Protein AF-0000000078810908 (afdb_homodimer)

Secondary structure (DSSP, 8-state):
---EEEEEEEEEEE-SSSTT-EEEEEEETTS--EEEEEE-HHHHHHHHHHHTT---SS--HHHHHHHHHHHTTEEEEEEEEEEEETTEEEEEEEEEETTEEEEEEEEHHHHHHHHHHHT--EEEEHHHHHHH-B---SS---S--S------HHHHHHHHHHHHHHHHHHHHHHHHHHHHHHHHH--/---EEEEEEEEEEE-SSSTT-EEEEEEETTS--EEEEEE-HHHHHHHHHHHTT---SS--HHHHHHHHHHHTTEEEEEEEEEEEETTEEEEEEEEEETTEEEEEEEEHHHHHHHHHHHT--EEEEHHHHHHH-B---SS---S--S------HHHHHHHHHHHHHHHHHHHHHHHHHHHHHHHHH--

Radius of gyration: 22.55 Å; Cα contacts (8 Å, |Δi|>4): 641; chains: 2; bounding box: 60×70×48 Å

Solvent-accessible surface area (backbone atoms only — not comparable to full-atom values): 20179 Å² total; per-residue (Å²): 130,79,51,74,40,51,40,42,84,70,51,46,30,69,27,84,82,28,91,76,28,24,28,38,30,30,29,34,67,97,52,76,46,30,36,72,41,71,36,42,56,71,55,48,22,61,36,42,33,58,76,70,64,57,77,64,98,57,62,46,71,61,51,45,49,51,49,50,37,49,76,72,55,34,44,66,60,35,32,36,39,76,44,75,56,80,65,41,58,32,20,35,37,34,34,34,42,87,92,42,77,45,79,41,80,40,42,38,67,58,43,49,40,44,28,66,75,62,69,31,55,35,29,30,33,41,71,56,47,74,71,59,43,44,76,81,65,88,71,84,55,70,75,78,70,70,80,73,61,70,75,34,77,57,48,50,48,36,28,36,42,45,36,40,49,49,47,49,47,48,56,41,41,39,48,48,44,19,47,48,43,50,53,56,68,72,96,130,80,51,73,41,50,40,41,84,70,51,46,30,70,28,85,80,28,87,76,30,25,28,40,29,31,28,33,66,97,53,77,46,29,35,70,42,71,35,41,56,69,56,47,23,62,36,43,34,59,75,68,64,57,76,64,97,56,63,47,72,61,52,45,50,51,48,50,35,49,76,70,56,33,43,69,60,34,32,35,38,76,46,76,55,80,65,41,57,33,19,35,37,33,35,34,43,88,94,41,79,44,79,41,80,41,42,38,67,58,45,49,40,42,28,66,73,62,70,31,54,36,31,28,32,41,72,56,48,74,70,59,42,45,76,80,67,87,70,83,55,71,76,76,71,70,79,74,61,71,75,34,75,58,47,50,48,35,30,37,43,43,35,41,49,49,46,49,46,50,56,39,40,41,47,47,47,18,47,49,45,52,53,58,68,75,98

Organism: NCBI:txid997884

Sequence (374 aa):
MDKKIELQVLNISNSQAQVGAYALVLGEVGGERQLPIIIGPAEAQATAICLKGVKAPRPLTHDLFYTCLNVLGTKMLRVLIYKAKEGVFYSYIYLQKDEEIIRIDSRTSDAIALAVRADCPIFIYESILEREYIRLDDSDQPDTEQQEEETNDSDNVNSLEQALEQAIKEENYELAARLRDEINRRKMDKKIELQVLNISNSQAQVGAYALVLGEVGGERQLPIIIGPAEAQATAICLKGVKAPRPLTHDLFYTCLNVLGTKMLRVLIYKAKEGVFYSYIYLQKDEEIIRIDSRTSDAIALAVRADCPIFIYESILEREYIRLDDSDQPDTEQQEEETNDSDNVNSLEQALEQAIKEENYELAARLRDEINRRK

Nearest PDB structures (foldseek):
  1sj5-assembly1_B  TM=9.336E-01  e=5.784E-14  Thermotoga maritima
  1sj5-assembly1_A  TM=9.467E-01  e=1.578E-13  Thermotoga maritima
  1vjl-assembly1_B  TM=9.443E-01  e=1.402E-13  Thermotoga maritima
  1vjl-assembly1_A  TM=9.396E-01  e=1.402E-13  Thermotoga maritima
  3f6g-assembly1_B  TM=2.628E-01  e=4.574E-01  Leptospira interrogans

Foldseek 3Di:
DQDKFWKDFDFKADDPVDVQKIWTWIDTDVDQWIFTAIDHLVLLLLQLCLVVPPDDPDDDPLSVVLVVCVVQQKAWAEKEFEDDDPRFTKIWTWIDDDPDIDIDIDGPSSNNSNCSVRVHIYIYGPVVSVVGIDGPDPPPPPPPPPCPPCCPVCRSCVRSVVSNVVVVVVVVCVVVVVVVVVVVVVD/DQDKFWKDFDFKADDPVDVQKIWTWIGTDVDQWIFTAIDHLVLLLLQLCLVVVPDDPDDDPLSVVLVVCVVQQKAWAEKEFEDDDPRFTKIWTWIDDDPDIDIDIDGPSSNNSNCSVRVHIYIYGPVVSVVGIDGPDPPPPPPPPPCPPCCPVCRSCVRSVVSNVVVVVVVVCVVVVVVVVVVVVVD

InterPro domains:
  IPR001943 UVR domain [PF02151] (157-185)
  IPR001943 UVR domain [PS50151] (154-187)
  IPR003729 Bifunctional nuclease domain [PF02577] (24-134)
  IPR003729 Bifunctional nuclease domain [PS51658] (4-136)
  IPR036104 Bifunctional nuclease superfamily [G3DSA:3.10.690.10] (1-146)
  IPR036104 Bifunctional nuclease superfamily [SSF103256] (5-142)
  IPR036876 UVR domain superfamily [SSF46600] (150-184)

Structure (mmCIF, N/CA/C/O backbone):
data_AF-0000000078810908-model_v1
#
loop_
_entity.id
_entity.type
_entity.pdbx_description
1 polymer 'BFN domain-containing protein'
#
loop_
_atom_site.group_PDB
_atom_site.id
_atom_site.type_symbol
_atom_site.label_atom_id
_atom_site.label_alt_id
_atom_site.label_comp_id
_atom_site.label_asym_id
_atom_site.label_entity_id
_atom_site.label_seq_id
_atom_site.pdbx_PDB_ins_code
_atom_site.Cartn_x
_atom_site.Cartn_y
_atom_site.Cartn_z
_atom_site.occupancy
_atom_site.B_iso_or_equiv
_atom_site.auth_seq_id
_atom_site.auth_comp_id
_atom_site.auth_asym_id
_atom_site.auth_atom_id
_atom_site.pdbx_PDB_model_num
ATOM 1 N N . MET A 1 1 ? -10.992 -27.281 -17.984 1 81 1 MET A N 1
ATOM 2 C CA . MET A 1 1 ? -10.812 -26.234 -16.984 1 81 1 MET A CA 1
ATOM 3 C C . MET A 1 1 ? -9.359 -26.172 -16.531 1 81 1 MET A C 1
ATOM 5 O O . MET A 1 1 ? -8.695 -27.203 -16.422 1 81 1 MET A O 1
ATOM 9 N N . ASP A 1 2 ? -8.656 -25.016 -16.672 1 91.75 2 ASP A N 1
ATOM 10 C CA . ASP A 1 2 ? -7.242 -24.891 -16.328 1 91.75 2 ASP A CA 1
ATOM 11 C C . ASP A 1 2 ? -7.012 -25.203 -14.852 1 91.75 2 ASP A C 1
ATOM 13 O O . ASP A 1 2 ? -7.613 -24.578 -13.977 1 91.75 2 ASP A O 1
ATOM 17 N N . LYS A 1 3 ? -6.305 -26.312 -14.641 1 97.19 3 LYS A N 1
ATOM 18 C CA . LYS A 1 3 ? -6.004 -26.75 -13.281 1 97.19 3 LYS A CA 1
ATOM 19 C C . LYS A 1 3 ? -5.277 -25.656 -12.5 1 97.19 3 LYS A C 1
ATOM 21 O O . LYS A 1 3 ? -4.5 -24.891 -13.07 1 97.19 3 LYS A O 1
ATOM 26 N N . LYS A 1 4 ? -5.602 -25.562 -11.211 1 98.5 4 LYS A N 1
ATOM 27 C CA . LYS A 1 4 ? -4.914 -24.625 -10.336 1 98.5 4 LYS A CA 1
ATOM 28 C C . LYS A 1 4 ? -3.838 -25.328 -9.508 1 98.5 4 LYS A C 1
ATOM 30 O O . LYS A 1 4 ? -4.094 -26.375 -8.906 1 98.5 4 LYS A O 1
ATOM 35 N N . ILE A 1 5 ? -2.654 -24.766 -9.531 1 98.69 5 ILE A N 1
ATOM 36 C CA . ILE A 1 5 ? -1.521 -25.281 -8.781 1 98.69 5 ILE A CA 1
ATOM 37 C C . ILE A 1 5 ? -1.209 -24.359 -7.605 1 98.69 5 ILE A C 1
ATOM 39 O O . ILE A 1 5 ? -1.178 -23.125 -7.766 1 98.69 5 ILE A O 1
ATOM 43 N N . GLU A 1 6 ? -1.032 -24.922 -6.426 1 98.81 6 GLU A N 1
ATOM 44 C CA . GLU A 1 6 ? -0.719 -24.125 -5.242 1 98.81 6 GLU A CA 1
ATOM 45 C C . GLU A 1 6 ? 0.767 -23.781 -5.188 1 98.81 6 GLU A C 1
ATOM 47 O O . GLU A 1 6 ? 1.617 -24.641 -5.461 1 98.81 6 GLU A O 1
ATOM 52 N N . LEU A 1 7 ? 0.979 -22.562 -4.898 1 98.75 7 LEU A N 1
ATOM 53 C CA . LEU A 1 7 ? 2.342 -22.047 -4.766 1 98.75 7 LEU A CA 1
ATOM 54 C C . LEU A 1 7 ? 2.6 -21.547 -3.352 1 98.75 7 LEU A C 1
ATOM 56 O O . LEU A 1 7 ? 1.656 -21.297 -2.596 1 98.75 7 LEU A O 1
ATOM 60 N N . GLN A 1 8 ? 3.832 -21.453 -2.988 1 98.12 8 GLN A N 1
ATOM 61 C CA . GLN A 1 8 ? 4.27 -20.828 -1.745 1 98.12 8 GLN A CA 1
ATOM 62 C C . GLN A 1 8 ? 5.469 -19.922 -1.981 1 98.12 8 GLN A C 1
ATOM 64 O O . GLN A 1 8 ? 6.254 -20.141 -2.906 1 98.12 8 GLN A O 1
ATOM 69 N N . VAL A 1 9 ? 5.578 -18.922 -1.163 1 97.62 9 VAL A N 1
ATOM 70 C CA . VAL A 1 9 ? 6.73 -18.031 -1.284 1 97.62 9 VAL A CA 1
ATOM 71 C C . VAL A 1 9 ? 7.98 -18.719 -0.752 1 97.62 9 VAL A C 1
ATOM 73 O O . VAL A 1 9 ? 8.008 -19.172 0.4 1 97.62 9 VAL A O 1
ATOM 76 N N . LEU A 1 10 ? 8.977 -18.766 -1.572 1 94.25 10 LEU A N 1
ATOM 77 C CA . LEU A 1 10 ? 10.227 -19.406 -1.151 1 94.25 10 LEU A CA 1
ATOM 78 C C . LEU A 1 10 ? 11.211 -18.359 -0.627 1 94.25 10 LEU A C 1
ATOM 80 O O . LEU A 1 10 ? 11.773 -18.516 0.456 1 94.25 10 LEU A O 1
ATOM 84 N N . ASN A 1 11 ? 11.391 -17.359 -1.403 1 91 11 ASN A N 1
ATOM 85 C CA . ASN A 1 11 ? 12.336 -16.328 -1.018 1 91 11 ASN A CA 1
ATOM 86 C C . ASN A 1 11 ? 12.211 -15.094 -1.906 1 91 11 ASN A C 1
ATOM 88 O O . ASN A 1 11 ? 11.406 -15.078 -2.844 1 91 11 ASN A O 1
ATOM 92 N N . ILE A 1 12 ? 12.875 -14.07 -1.526 1 91.25 12 ILE A N 1
ATOM 93 C CA . ILE A 1 12 ? 13.086 -12.859 -2.314 1 91.25 12 ILE A CA 1
ATOM 94 C C . ILE A 1 12 ? 14.586 -12.57 -2.424 1 91.25 12 ILE A C 1
ATOM 96 O O . ILE A 1 12 ? 15.289 -12.547 -1.413 1 91.25 12 ILE A O 1
ATOM 100 N N . SER A 1 13 ? 15.008 -12.414 -3.67 1 84.94 13 SER A N 1
ATOM 101 C CA . SER A 1 13 ? 16.438 -12.211 -3.877 1 84.94 13 SER A CA 1
ATOM 102 C C . SER A 1 13 ? 16.703 -11.117 -4.906 1 84.94 13 SER A C 1
ATOM 104 O O . SER A 1 13 ? 15.773 -10.664 -5.59 1 84.94 13 SER A O 1
ATOM 106 N N . ASN A 1 14 ? 17.969 -10.594 -4.801 1 78.81 14 ASN A N 1
ATOM 107 C CA . ASN A 1 14 ? 18.344 -9.641 -5.84 1 78.81 14 ASN A CA 1
ATOM 108 C C . ASN A 1 14 ? 18.203 -10.25 -7.234 1 78.81 14 ASN A C 1
ATOM 110 O O . ASN A 1 14 ? 18.562 -11.414 -7.441 1 78.81 14 ASN A O 1
ATOM 114 N N . SER A 1 15 ? 17.609 -9.438 -7.996 1 72.81 15 SER A N 1
ATOM 115 C CA . SER A 1 15 ? 17.453 -9.938 -9.359 1 72.81 15 SER A CA 1
ATOM 116 C C . SER A 1 15 ? 18.766 -9.836 -10.133 1 72.81 15 SER A C 1
ATOM 118 O O . SER A 1 15 ? 19.438 -8.812 -10.078 1 72.81 15 SER A O 1
ATOM 120 N N . GLN A 1 16 ? 19.203 -10.859 -10.641 1 66.06 16 GLN A N 1
ATOM 121 C CA . GLN A 1 16 ? 20.375 -10.844 -11.508 1 66.06 16 GLN A CA 1
ATOM 122 C C . GLN A 1 16 ? 20.031 -10.25 -12.875 1 66.06 16 GLN A C 1
ATOM 124 O O . GLN A 1 16 ? 20.922 -9.758 -13.578 1 66.06 16 GLN A O 1
ATOM 129 N N . ALA A 1 17 ? 18.812 -10.367 -13.109 1 58.69 17 ALA A N 1
ATOM 130 C CA . ALA A 1 17 ? 18.359 -9.984 -14.445 1 58.69 17 ALA A CA 1
ATOM 131 C C . ALA A 1 17 ? 18.344 -8.461 -14.602 1 58.69 17 ALA A C 1
ATOM 133 O O . ALA A 1 17 ? 18.547 -7.941 -15.703 1 58.69 17 ALA A O 1
ATOM 134 N N . GLN A 1 18 ? 18.109 -7.762 -13.469 1 62.59 18 GLN A N 1
ATOM 135 C CA . GLN A 1 18 ? 17.984 -6.309 -13.555 1 62.59 18 GLN A CA 1
ATOM 136 C C . GLN A 1 18 ? 18.531 -5.641 -12.297 1 62.59 18 GLN A C 1
ATOM 138 O O . GLN A 1 18 ? 18.141 -5.98 -11.18 1 62.59 18 GLN A O 1
ATOM 143 N N . VAL A 1 19 ? 19.359 -4.781 -12.617 1 65.69 19 VAL A N 1
ATOM 144 C CA . VAL A 1 19 ? 19.953 -4.047 -11.508 1 65.69 19 VAL A CA 1
ATOM 145 C C . VAL A 1 19 ? 18.875 -3.295 -10.734 1 65.69 19 VAL A C 1
ATOM 147 O O . VAL A 1 19 ? 18.031 -2.619 -11.336 1 65.69 19 VAL A O 1
ATOM 150 N N . GLY A 1 20 ? 18.781 -3.572 -9.5 1 73.12 20 GLY A N 1
ATOM 151 C CA . GLY A 1 20 ? 17.859 -2.846 -8.641 1 73.12 20 GLY A CA 1
ATOM 152 C C . GLY A 1 20 ? 16.516 -3.549 -8.477 1 73.12 20 GLY A C 1
ATOM 153 O O . GLY A 1 20 ? 15.672 -3.105 -7.699 1 73.12 20 GLY A O 1
ATOM 154 N N . ALA A 1 21 ? 16.453 -4.602 -9.289 1 80.38 21 ALA A N 1
ATOM 155 C CA . ALA A 1 21 ? 15.219 -5.363 -9.188 1 80.38 21 ALA A CA 1
ATOM 156 C C . ALA A 1 21 ? 15.391 -6.586 -8.297 1 80.38 21 ALA A C 1
ATOM 158 O O . ALA A 1 21 ? 16.516 -6.93 -7.914 1 80.38 21 ALA A O 1
ATOM 159 N N . TYR A 1 22 ? 14.242 -7.105 -7.883 1 86.94 22 TYR A N 1
ATOM 160 C CA . TYR A 1 22 ? 14.219 -8.289 -7.035 1 86.94 22 TYR A CA 1
ATOM 161 C C . TYR A 1 22 ? 13.406 -9.406 -7.684 1 86.94 22 TYR A C 1
ATOM 163 O O . TYR A 1 22 ? 12.531 -9.148 -8.516 1 86.94 22 TYR A O 1
ATOM 171 N N . ALA A 1 23 ? 13.82 -10.594 -7.312 1 88.44 23 ALA A N 1
ATOM 172 C CA . ALA A 1 23 ? 13.047 -11.758 -7.73 1 88.44 23 ALA A CA 1
ATOM 173 C C . ALA A 1 23 ? 12.273 -12.352 -6.555 1 88.44 23 ALA A C 1
ATOM 175 O O . ALA A 1 23 ? 12.867 -12.75 -5.551 1 88.44 23 ALA A O 1
ATOM 176 N N . LEU A 1 24 ? 10.992 -12.258 -6.668 1 94.12 24 LEU A N 1
ATOM 177 C CA . LEU A 1 24 ? 10.117 -13.023 -5.789 1 94.12 24 LEU A CA 1
ATOM 178 C C . LEU A 1 24 ? 9.914 -14.438 -6.316 1 94.12 24 LEU A C 1
ATOM 180 O O . LEU A 1 24 ? 9.312 -14.633 -7.375 1 94.12 24 LEU A O 1
ATOM 184 N N . VAL A 1 25 ? 10.414 -15.414 -5.582 1 94.25 25 VAL A N 1
ATOM 185 C CA . VAL A 1 25 ? 10.391 -16.781 -6.086 1 94.25 25 VAL A CA 1
ATOM 186 C C . VAL A 1 25 ? 9.273 -17.562 -5.41 1 94.25 25 VAL A C 1
ATOM 188 O O . VAL A 1 25 ? 9.266 -17.719 -4.188 1 94.25 25 VAL A O 1
ATOM 191 N N . LEU A 1 26 ? 8.352 -18 -6.23 1 97.69 26 LEU A N 1
ATOM 192 C CA . LEU A 1 26 ? 7.289 -18.875 -5.77 1 97.69 26 LEU A CA 1
ATOM 193 C C . LEU A 1 26 ? 7.59 -20.328 -6.133 1 97.69 26 LEU A C 1
ATOM 195 O O . LEU A 1 26 ? 8.016 -20.625 -7.258 1 97.69 26 LEU A O 1
ATOM 199 N N . GLY A 1 27 ? 7.387 -21.203 -5.168 1 97.62 27 GLY A N 1
ATOM 200 C CA . GLY A 1 27 ? 7.574 -22.625 -5.41 1 97.62 27 GLY A CA 1
ATOM 201 C C . GLY A 1 27 ? 6.277 -23.406 -5.418 1 97.62 27 GLY A C 1
ATOM 202 O O . GLY A 1 27 ? 5.371 -23.125 -4.629 1 97.62 27 GLY A O 1
ATOM 203 N N . GLU A 1 28 ? 6.258 -24.391 -6.273 1 97.94 28 GLU A N 1
ATOM 204 C CA . GLU A 1 28 ? 5.109 -25.297 -6.301 1 97.94 28 GLU A CA 1
ATOM 205 C C . GLU A 1 28 ? 5.027 -26.125 -5.027 1 97.94 28 GLU A C 1
ATOM 207 O O . GLU A 1 28 ? 6.008 -26.766 -4.633 1 97.94 28 GLU A O 1
ATOM 212 N N . VAL A 1 29 ? 3.844 -26.078 -4.375 1 97.69 29 VAL A N 1
ATOM 213 C CA . VAL A 1 29 ? 3.643 -26.906 -3.193 1 97.69 29 VAL A CA 1
ATOM 214 C C . VAL A 1 29 ? 3.602 -28.375 -3.604 1 97.69 29 VAL A C 1
ATOM 216 O O . VAL A 1 29 ? 2.781 -28.781 -4.434 1 97.69 29 VAL A O 1
ATOM 219 N N . GLY A 1 30 ? 4.461 -29.172 -3.078 1 95.88 30 GLY A N 1
ATOM 220 C CA . GLY A 1 30 ? 4.523 -30.578 -3.426 1 95.88 30 GLY A CA 1
ATOM 221 C C . GLY A 1 30 ? 5.23 -30.844 -4.742 1 95.88 30 GLY A C 1
ATOM 222 O O . GLY A 1 30 ? 5.129 -31.938 -5.305 1 95.88 30 GLY A O 1
ATOM 223 N N . GLY A 1 31 ? 5.848 -29.828 -5.293 1 94.94 31 GLY A N 1
ATOM 224 C CA . GLY A 1 31 ? 6.539 -29.938 -6.566 1 94.94 31 GLY A CA 1
ATOM 225 C C . GLY A 1 31 ? 7.871 -29.203 -6.586 1 94.94 31 GLY A C 1
ATOM 226 O O . GLY A 1 31 ? 8.281 -28.625 -5.578 1 94.94 31 GLY A O 1
ATOM 227 N N . GLU A 1 32 ? 8.531 -29.297 -7.758 1 93.88 32 GLU A N 1
ATOM 228 C CA . GLU A 1 32 ? 9.891 -28.766 -7.863 1 93.88 32 GLU A CA 1
ATOM 229 C C . GLU A 1 32 ? 9.922 -27.5 -8.711 1 93.88 32 GLU A C 1
ATOM 231 O O . GLU A 1 32 ? 10.953 -26.828 -8.781 1 93.88 32 GLU A O 1
ATOM 236 N N . ARG A 1 33 ? 8.859 -27.219 -9.312 1 94.94 33 ARG A N 1
ATOM 237 C CA . ARG A 1 33 ? 8.852 -26.047 -10.188 1 94.94 33 ARG A CA 1
ATOM 238 C C . ARG A 1 33 ? 8.906 -24.75 -9.383 1 94.94 33 ARG A C 1
ATOM 240 O O . ARG A 1 33 ? 8.289 -24.656 -8.32 1 94.94 33 ARG A O 1
ATOM 247 N N . GLN A 1 34 ? 9.648 -23.781 -9.883 1 95.62 34 GLN A N 1
ATOM 248 C CA . GLN A 1 34 ? 9.766 -22.469 -9.273 1 95.62 34 GLN A CA 1
ATOM 249 C C . GLN A 1 34 ? 9.383 -21.375 -10.273 1 95.62 34 GLN A C 1
ATOM 251 O O . GLN A 1 34 ? 9.672 -21.484 -11.461 1 95.62 34 GLN A O 1
ATOM 256 N N . LEU A 1 35 ? 8.742 -20.375 -9.75 1 95.19 35 LEU A N 1
ATOM 257 C CA . LEU A 1 35 ? 8.297 -19.25 -10.562 1 95.19 35 LEU A CA 1
ATOM 258 C C . LEU A 1 35 ? 8.883 -17.938 -10.047 1 95.19 35 LEU A C 1
ATOM 260 O O . LEU A 1 35 ? 8.453 -17.422 -9.008 1 95.19 35 LEU A O 1
ATOM 264 N N . PRO A 1 36 ? 9.852 -17.375 -10.688 1 92.69 36 PRO A N 1
ATOM 265 C CA . PRO A 1 36 ? 10.344 -16.047 -10.297 1 92.69 36 PRO A CA 1
ATOM 266 C C . PRO A 1 36 ? 9.461 -14.922 -10.828 1 92.69 36 PRO A C 1
ATOM 268 O O . PRO A 1 36 ? 9.055 -14.938 -11.992 1 92.69 36 PRO A O 1
ATOM 271 N N . ILE A 1 37 ? 9.133 -14.039 -10.016 1 93.25 37 ILE A N 1
ATOM 272 C CA . ILE A 1 37 ? 8.414 -12.828 -10.391 1 93.25 37 ILE A CA 1
ATOM 273 C C . ILE A 1 37 ? 9.266 -11.602 -10.07 1 93.25 37 ILE A C 1
ATOM 275 O O . ILE A 1 37 ? 9.617 -11.367 -8.914 1 93.25 37 ILE A O 1
ATOM 279 N N . ILE A 1 38 ? 9.602 -10.859 -11.039 1 88.81 38 ILE A N 1
ATOM 280 C CA . ILE A 1 38 ? 10.453 -9.695 -10.859 1 88.81 38 ILE A CA 1
ATOM 281 C C . ILE A 1 38 ? 9.641 -8.539 -10.289 1 88.81 38 ILE A C 1
ATOM 283 O O . ILE A 1 38 ? 8.594 -8.172 -10.836 1 88.81 38 ILE A O 1
ATOM 287 N N . ILE A 1 39 ? 10.156 -7.973 -9.242 1 90.19 39 ILE A N 1
ATOM 288 C CA . ILE A 1 39 ? 9.438 -6.895 -8.578 1 90.19 39 ILE A CA 1
ATOM 289 C C . ILE A 1 39 ? 10.414 -5.773 -8.211 1 90.19 39 ILE A C 1
ATOM 291 O O . ILE A 1 39 ? 11.633 -5.957 -8.258 1 90.19 39 ILE A O 1
ATOM 295 N N . GLY A 1 40 ? 9.859 -4.613 -7.949 1 86.69 40 GLY A N 1
ATOM 296 C CA . GLY A 1 40 ? 10.664 -3.482 -7.516 1 86.69 40 GLY A CA 1
ATOM 297 C C . GLY A 1 40 ? 11.031 -3.539 -6.043 1 86.69 40 GLY A C 1
ATOM 298 O O . GLY A 1 40 ? 10.523 -4.387 -5.305 1 86.69 40 GLY A O 1
ATOM 299 N N . PRO A 1 41 ? 11.906 -2.637 -5.68 1 85.62 41 PRO A N 1
ATOM 300 C CA . PRO A 1 41 ? 12.391 -2.635 -4.297 1 85.62 41 PRO A CA 1
ATOM 301 C C . PRO A 1 41 ? 11.266 -2.447 -3.279 1 85.62 41 PRO A C 1
ATOM 303 O O . PRO A 1 41 ? 11.258 -3.104 -2.236 1 85.62 41 PRO A O 1
ATOM 306 N N . ALA A 1 42 ? 10.344 -1.553 -3.533 1 87.81 42 ALA A N 1
ATOM 307 C CA . ALA A 1 42 ? 9.266 -1.273 -2.586 1 87.81 42 ALA A CA 1
ATOM 308 C C . ALA A 1 42 ? 8.383 -2.504 -2.375 1 87.81 42 ALA A C 1
ATOM 310 O O . ALA A 1 42 ? 8.008 -2.816 -1.245 1 87.81 42 ALA A O 1
ATOM 311 N N . GLU A 1 43 ? 8.102 -3.17 -3.438 1 92.56 43 GLU A N 1
ATOM 312 C CA . GLU A 1 43 ? 7.301 -4.387 -3.367 1 92.56 43 GLU A CA 1
ATOM 313 C C . GLU A 1 43 ? 8.031 -5.488 -2.609 1 92.56 43 GLU A C 1
ATOM 315 O O . GLU A 1 43 ? 7.434 -6.188 -1.788 1 92.56 43 GLU A O 1
ATOM 320 N N . ALA A 1 44 ? 9.273 -5.598 -2.947 1 91.25 44 ALA A N 1
ATOM 321 C CA . ALA A 1 44 ? 10.109 -6.598 -2.289 1 91.25 44 ALA A CA 1
ATOM 322 C C . ALA A 1 44 ? 10.172 -6.355 -0.785 1 91.25 44 ALA A C 1
ATOM 324 O O . ALA A 1 44 ? 10.039 -7.289 0.008 1 91.25 44 ALA A O 1
ATOM 325 N N . GLN A 1 45 ? 10.289 -5.199 -0.456 1 88.94 45 GLN A N 1
ATOM 326 C CA . GLN A 1 45 ? 10.375 -4.84 0.956 1 88.94 45 GLN A CA 1
ATOM 327 C C . GLN A 1 45 ? 9.07 -5.148 1.686 1 88.94 45 GLN A C 1
ATOM 329 O O . GLN A 1 45 ? 9.086 -5.699 2.789 1 88.94 45 GLN A O 1
ATOM 334 N N . ALA A 1 46 ? 7.984 -4.797 1.089 1 92.31 46 ALA A N 1
ATOM 335 C CA . ALA A 1 46 ? 6.668 -4.992 1.687 1 92.31 46 ALA A CA 1
ATOM 336 C C . ALA A 1 46 ? 6.434 -6.461 2.025 1 92.31 46 ALA A C 1
ATOM 338 O O . ALA A 1 46 ? 5.875 -6.781 3.076 1 92.31 46 ALA A O 1
ATOM 339 N N . THR A 1 47 ? 6.871 -7.301 1.164 1 94.69 47 THR A N 1
ATOM 340 C CA . THR A 1 47 ? 6.664 -8.727 1.372 1 94.69 47 THR A CA 1
ATOM 341 C C . THR A 1 47 ? 7.715 -9.297 2.32 1 94.69 47 THR A C 1
ATOM 343 O O . THR A 1 47 ? 7.398 -10.102 3.201 1 94.69 47 THR A O 1
ATOM 346 N N . ALA A 1 48 ? 8.961 -8.898 2.197 1 90.94 48 ALA A N 1
ATOM 347 C CA . ALA A 1 48 ? 10.078 -9.406 2.984 1 90.94 48 ALA A CA 1
ATOM 348 C C . ALA A 1 48 ? 9.883 -9.125 4.469 1 90.94 48 ALA A C 1
ATOM 350 O O . ALA A 1 48 ? 10.188 -9.969 5.316 1 90.94 48 ALA A O 1
ATOM 351 N N . ILE A 1 49 ? 9.375 -7.988 4.773 1 89.56 49 ILE A N 1
ATOM 352 C CA . ILE A 1 49 ? 9.188 -7.59 6.164 1 89.56 49 ILE A CA 1
ATOM 353 C C . ILE A 1 49 ? 8.227 -8.562 6.859 1 89.56 49 ILE A C 1
ATOM 355 O O . ILE A 1 49 ? 8.477 -8.984 7.988 1 89.56 49 ILE A O 1
ATOM 359 N N . CYS A 1 50 ? 7.207 -8.867 6.211 1 91.62 50 CYS A N 1
ATOM 360 C CA . CYS A 1 50 ? 6.242 -9.805 6.773 1 91.62 50 CYS A CA 1
ATOM 361 C C . CYS A 1 50 ? 6.832 -11.211 6.867 1 91.62 50 CYS A C 1
ATOM 363 O O . CYS A 1 50 ? 6.703 -11.875 7.895 1 91.62 50 CYS A O 1
ATOM 365 N N . LEU A 1 51 ? 7.512 -11.656 5.844 1 91.38 51 LEU A N 1
ATOM 366 C CA . LEU A 1 51 ? 8.062 -13 5.785 1 91.38 51 LEU A CA 1
ATOM 367 C C . LEU A 1 51 ? 9.078 -13.227 6.898 1 91.38 51 LEU A C 1
ATOM 369 O O . LEU A 1 51 ? 9.18 -14.328 7.441 1 91.38 51 LEU A O 1
ATOM 373 N N . LYS A 1 52 ? 9.703 -12.211 7.25 1 89.06 52 LYS A N 1
ATOM 374 C CA . LYS A 1 52 ? 10.758 -12.32 8.258 1 89.06 52 LYS A CA 1
ATOM 375 C C . LYS A 1 52 ? 10.195 -12.117 9.664 1 89.06 52 LYS A C 1
ATOM 377 O O . LYS A 1 52 ? 10.914 -12.242 10.656 1 89.06 52 LYS A O 1
ATOM 382 N N . GLY A 1 53 ? 8.984 -11.727 9.711 1 88.19 53 GLY A N 1
ATOM 383 C CA . GLY A 1 53 ? 8.344 -11.555 11 1 88.19 53 GLY A CA 1
ATOM 384 C C . GLY A 1 53 ? 8.766 -10.281 11.719 1 88.19 53 GLY A C 1
ATOM 385 O O . GLY A 1 53 ? 8.711 -10.203 12.945 1 88.19 53 GLY A O 1
ATOM 386 N N . VAL A 1 54 ? 9.281 -9.391 10.984 1 82.06 54 VAL A N 1
ATOM 387 C CA . VAL A 1 54 ? 9.672 -8.109 11.57 1 82.06 54 VAL A CA 1
ATOM 388 C C . VAL A 1 54 ? 8.43 -7.254 11.812 1 82.06 54 VAL A C 1
ATOM 390 O O . VAL A 1 54 ? 7.598 -7.086 10.914 1 82.06 54 VAL A O 1
ATOM 393 N N . LYS A 1 55 ? 8.305 -6.789 12.992 1 80.06 55 LYS A N 1
ATOM 394 C CA . LYS A 1 55 ? 7.18 -5.922 13.32 1 80.06 55 LYS A CA 1
ATOM 395 C C . LYS A 1 55 ? 7.594 -4.453 13.312 1 80.06 55 LYS A C 1
ATOM 397 O O . LYS A 1 55 ? 8.445 -4.035 14.094 1 80.06 55 LYS A O 1
ATOM 402 N N . ALA A 1 56 ? 7.078 -3.818 12.328 1 80.38 56 ALA A N 1
ATOM 403 C CA . ALA A 1 56 ? 7.32 -2.379 12.281 1 80.38 56 ALA A CA 1
ATOM 404 C C . ALA A 1 56 ? 6.586 -1.665 13.414 1 80.38 56 ALA A C 1
ATOM 406 O O . ALA A 1 56 ? 5.531 -2.125 13.867 1 80.38 56 ALA A O 1
ATOM 407 N N . PRO A 1 57 ? 7.137 -0.58 13.914 1 80.81 57 PRO A N 1
ATOM 408 C CA . PRO A 1 57 ? 6.48 0.16 15 1 80.81 57 PRO A CA 1
ATOM 409 C C . PRO A 1 57 ? 5.07 0.615 14.633 1 80.81 57 PRO A C 1
ATOM 411 O O . PRO A 1 57 ? 4.195 0.692 15.5 1 80.81 57 PRO A O 1
ATOM 414 N N . ARG A 1 58 ? 4.938 0.902 13.383 1 87.94 58 ARG A N 1
ATOM 415 C CA . ARG A 1 58 ? 3.641 1.282 12.836 1 87.94 58 ARG A CA 1
ATOM 416 C C . ARG A 1 58 ? 3.262 0.391 11.656 1 87.94 58 ARG A C 1
ATOM 418 O O . ARG A 1 58 ? 4.133 -0.106 10.938 1 87.94 58 ARG A O 1
ATOM 425 N N . PRO A 1 59 ? 1.958 0.19 11.547 1 92.56 59 PRO A N 1
ATOM 426 C CA . PRO A 1 59 ? 1.52 -0.659 10.438 1 92.56 59 PRO A CA 1
ATOM 427 C C . PRO A 1 59 ? 1.938 -0.11 9.07 1 92.56 59 PRO A C 1
ATOM 429 O O . PRO A 1 59 ? 1.698 1.063 8.773 1 92.56 59 PRO A O 1
ATOM 432 N N . LEU A 1 60 ? 2.527 -0.958 8.336 1 94.44 60 LEU A N 1
ATOM 433 C CA . LEU A 1 60 ? 2.812 -0.584 6.957 1 94.44 60 LEU A CA 1
ATOM 434 C C . LEU A 1 60 ? 1.559 -0.695 6.098 1 94.44 60 LEU A C 1
ATOM 436 O O . LEU A 1 60 ? 0.503 -1.109 6.578 1 94.44 60 LEU A O 1
ATOM 440 N N . THR A 1 61 ? 1.7 -0.33 4.898 1 97.19 61 THR A N 1
ATOM 441 C CA . THR A 1 61 ? 0.543 -0.169 4.023 1 97.19 61 THR A CA 1
ATOM 442 C C . THR A 1 61 ? -0.274 -1.457 3.969 1 97.19 61 THR A C 1
ATOM 444 O O . THR A 1 61 ? -1.492 -1.435 4.152 1 97.19 61 THR A O 1
ATOM 447 N N . HIS A 1 62 ? 0.391 -2.621 3.744 1 98.19 62 HIS A N 1
ATOM 448 C CA . HIS A 1 62 ? -0.346 -3.871 3.59 1 98.19 62 HIS A CA 1
ATOM 449 C C . HIS A 1 62 ? -0.86 -4.375 4.934 1 98.19 62 HIS 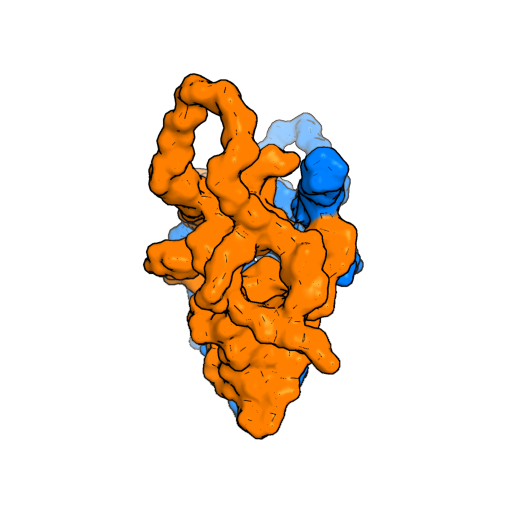A C 1
ATOM 451 O O . HIS A 1 62 ? -1.853 -5.105 4.988 1 98.19 62 HIS A O 1
ATOM 457 N N . ASP A 1 63 ? -0.163 -3.988 6.008 1 97.31 63 ASP A N 1
ATOM 458 C CA . ASP A 1 63 ? -0.699 -4.281 7.332 1 97.31 63 ASP A CA 1
ATOM 459 C C . ASP A 1 63 ? -2.01 -3.535 7.57 1 97.31 63 ASP A C 1
ATOM 461 O O . ASP A 1 63 ? -2.98 -4.117 8.062 1 97.31 63 ASP A O 1
ATOM 465 N N . LEU A 1 64 ? -1.963 -2.301 7.234 1 98.19 64 LEU A N 1
ATOM 466 C CA . LEU A 1 64 ? -3.164 -1.481 7.359 1 98.19 64 LEU A CA 1
ATOM 467 C C . LEU A 1 64 ? -4.293 -2.045 6.504 1 98.19 64 LEU A C 1
ATOM 469 O O . LEU A 1 64 ? -5.434 -2.154 6.965 1 98.19 64 LEU A O 1
ATOM 473 N N . PHE A 1 65 ? -3.949 -2.389 5.328 1 98.62 65 PHE A N 1
ATOM 474 C CA . PHE A 1 65 ? -4.902 -2.971 4.391 1 98.62 65 PHE A CA 1
ATOM 475 C C . PHE A 1 65 ? -5.547 -4.219 4.98 1 98.62 65 PHE A C 1
ATOM 477 O O . PHE A 1 65 ? -6.773 -4.312 5.066 1 98.62 65 PHE A O 1
ATOM 484 N N . TYR A 1 66 ? -4.715 -5.121 5.48 1 98.44 66 TYR A N 1
ATOM 485 C CA . TYR A 1 66 ? -5.199 -6.379 6.035 1 98.44 66 TYR A CA 1
ATOM 486 C C . TYR A 1 66 ? -6.02 -6.141 7.297 1 98.44 66 TYR A C 1
ATOM 488 O O . TYR A 1 66 ? -7.051 -6.785 7.504 1 98.44 66 TYR A O 1
ATOM 496 N N . THR A 1 67 ? -5.598 -5.215 8.109 1 97.25 67 THR A N 1
ATOM 497 C CA . THR A 1 67 ? -6.34 -4.859 9.312 1 97.25 67 THR A CA 1
ATOM 498 C C . THR A 1 67 ? -7.734 -4.344 8.953 1 97.25 67 THR A C 1
ATOM 500 O O . THR A 1 67 ? -8.719 -4.715 9.594 1 97.25 67 THR A O 1
ATOM 503 N N . CYS A 1 68 ? -7.816 -3.518 7.934 1 97.94 68 CYS A N 1
ATOM 504 C CA . CYS A 1 68 ? -9.102 -2.977 7.504 1 97.94 68 CYS A CA 1
ATOM 505 C C . CYS A 1 68 ? -10.031 -4.09 7.039 1 97.94 68 CYS A C 1
ATOM 507 O O . CYS A 1 68 ? -11.219 -4.105 7.395 1 97.94 68 CYS A O 1
ATOM 509 N N . LEU A 1 69 ? -9.492 -5.012 6.242 1 97.81 69 LEU A N 1
ATOM 510 C CA . LEU A 1 69 ? -10.297 -6.145 5.801 1 97.81 69 LEU A CA 1
ATOM 511 C C . LEU A 1 69 ? -10.859 -6.914 6.992 1 97.81 69 LEU A C 1
ATOM 513 O O . LEU A 1 69 ? -12.055 -7.223 7.031 1 97.81 69 LEU A O 1
ATOM 517 N N . ASN A 1 70 ? -10.031 -7.113 7.984 1 97.19 70 ASN A N 1
ATOM 518 C CA . ASN A 1 70 ? -10.438 -7.871 9.164 1 97.19 70 ASN A CA 1
ATOM 519 C C . ASN A 1 70 ? -11.5 -7.125 9.969 1 97.19 70 ASN A C 1
ATOM 521 O O . ASN A 1 70 ? -12.508 -7.711 10.367 1 97.19 70 ASN A O 1
ATOM 525 N N . VAL A 1 71 ? -11.242 -5.879 10.148 1 96.5 71 VAL A N 1
ATOM 526 C CA . VAL A 1 71 ? -12.148 -5.074 10.961 1 96.5 71 VAL A CA 1
ATOM 527 C C . VAL A 1 71 ? -13.516 -4.984 10.273 1 96.5 71 VAL A C 1
ATOM 529 O O . VAL A 1 71 ? -14.547 -4.926 10.945 1 96.5 71 VAL A O 1
ATOM 532 N N . LEU A 1 72 ? -13.508 -5.109 8.977 1 95.62 72 LEU A N 1
ATOM 533 C CA . LEU A 1 72 ? -14.742 -5.004 8.203 1 95.62 72 LEU A CA 1
ATOM 534 C C . LEU A 1 72 ? -15.398 -6.371 8.047 1 95.62 72 LEU A C 1
ATOM 536 O O . LEU A 1 72 ? -16.391 -6.508 7.328 1 95.62 72 LEU A O 1
ATOM 540 N N . GLY A 1 73 ? -14.812 -7.348 8.664 1 95.94 73 GLY A N 1
ATOM 541 C CA . GLY A 1 73 ? -15.391 -8.68 8.641 1 95.94 73 GLY A CA 1
ATOM 542 C C . GLY A 1 73 ? -15.188 -9.406 7.324 1 95.94 73 GLY A C 1
ATOM 543 O O . GLY A 1 73 ? -16.031 -10.211 6.914 1 95.94 73 GLY A O 1
ATOM 544 N N . THR A 1 74 ? -14.141 -9.07 6.688 1 97.81 74 THR A N 1
ATOM 545 C CA . THR A 1 74 ? -13.844 -9.672 5.391 1 97.81 74 THR A CA 1
ATOM 546 C C . THR A 1 74 ? -12.633 -10.594 5.488 1 97.81 74 THR A C 1
ATOM 548 O O . THR A 1 74 ? -11.586 -10.211 6.012 1 97.81 74 THR A O 1
ATOM 551 N N . LYS A 1 75 ? -12.797 -11.789 5.012 1 98.19 75 LYS A N 1
ATOM 552 C CA . LYS A 1 75 ? -11.719 -12.773 5.039 1 98.19 75 LYS A CA 1
ATOM 553 C C . LYS A 1 75 ? -11.078 -12.93 3.662 1 98.19 75 LYS A C 1
ATOM 555 O O . LYS A 1 75 ? -11.781 -13 2.65 1 98.19 75 LYS A O 1
ATOM 560 N N . MET A 1 76 ? -9.773 -12.914 3.625 1 98.38 76 MET A N 1
ATOM 561 C CA . MET A 1 76 ? -9.07 -13.25 2.391 1 98.38 76 MET A CA 1
ATOM 562 C C . MET A 1 76 ? -8.992 -14.758 2.209 1 98.38 76 MET A C 1
ATOM 564 O O . MET A 1 76 ? -8.422 -15.461 3.047 1 98.38 76 MET A O 1
ATOM 568 N N . LEU A 1 77 ? -9.453 -15.258 1.096 1 98.62 77 LEU A N 1
ATOM 569 C CA . LEU A 1 77 ? -9.57 -16.703 0.895 1 98.62 77 LEU A CA 1
ATOM 570 C C . LEU A 1 77 ? -8.359 -17.25 0.159 1 98.62 77 LEU A C 1
ATOM 572 O O . LEU A 1 77 ? -7.797 -18.266 0.553 1 98.62 77 LEU A O 1
ATOM 576 N N . ARG A 1 78 ? -8.008 -16.562 -0.925 1 98.81 78 ARG A N 1
ATOM 577 C CA . ARG A 1 78 ? -6.926 -17.062 -1.77 1 98.81 78 ARG A CA 1
ATOM 578 C C . ARG A 1 78 ? -6.539 -16.031 -2.82 1 98.81 78 ARG A C 1
ATOM 580 O O . ARG A 1 78 ? -7.273 -15.062 -3.051 1 98.81 78 ARG A O 1
ATOM 587 N N . VAL A 1 79 ? -5.383 -16.219 -3.369 1 98.88 79 VAL A N 1
ATOM 588 C CA . VAL A 1 79 ? -4.891 -15.484 -4.523 1 98.88 79 VAL A CA 1
ATOM 589 C C . VAL A 1 79 ? -4.762 -16.422 -5.727 1 98.88 79 VAL A C 1
ATOM 591 O O . VAL A 1 79 ? -4.359 -17.578 -5.578 1 98.88 79 VAL A O 1
ATOM 594 N N . LEU A 1 80 ? -5.137 -15.922 -6.871 1 98.94 80 LEU A N 1
ATOM 595 C CA . LEU A 1 80 ? -4.969 -16.688 -8.102 1 98.94 80 LEU A CA 1
ATOM 596 C C . LEU A 1 80 ? -4.219 -15.883 -9.148 1 98.94 80 LEU A C 1
ATOM 598 O O . LEU A 1 80 ? -4.688 -14.82 -9.57 1 98.94 80 LEU A O 1
ATOM 602 N N . ILE A 1 81 ? -3.025 -16.359 -9.484 1 98.75 81 ILE A N 1
ATOM 603 C CA . ILE A 1 81 ? -2.342 -15.805 -10.648 1 98.75 81 ILE A CA 1
ATOM 604 C C . ILE A 1 81 ? -2.996 -16.328 -11.93 1 98.75 81 ILE A C 1
ATOM 606 O O . ILE A 1 81 ? -2.857 -17.5 -12.266 1 98.75 81 ILE A O 1
ATOM 610 N N . TYR A 1 82 ? -3.676 -15.453 -12.695 1 98.38 82 TYR A N 1
ATOM 611 C CA . TYR A 1 82 ? -4.578 -15.961 -13.727 1 98.38 82 TYR A CA 1
ATOM 612 C C . TYR A 1 82 ? -4.09 -15.562 -15.117 1 98.38 82 TYR A C 1
ATOM 614 O O . TYR A 1 82 ? -4.598 -16.062 -16.125 1 98.38 82 TYR A O 1
ATOM 622 N N . LYS A 1 83 ? -3.123 -14.672 -15.133 1 97 83 LYS A N 1
ATOM 623 C CA . LYS A 1 83 ? -2.668 -14.172 -16.422 1 97 83 LYS A CA 1
ATOM 624 C C . LYS A 1 83 ? -1.194 -13.773 -16.375 1 97 83 LYS A C 1
ATOM 626 O O . LYS A 1 83 ? -0.709 -13.297 -15.344 1 97 83 LYS A O 1
ATOM 631 N N . ALA A 1 84 ? -0.486 -14.125 -17.438 1 93.88 84 ALA A N 1
ATOM 632 C CA . ALA A 1 84 ? 0.889 -13.688 -17.672 1 93.88 84 ALA A CA 1
ATOM 633 C C . ALA A 1 84 ? 1.058 -13.164 -19.094 1 93.88 84 ALA A C 1
ATOM 635 O O . ALA A 1 84 ? 0.792 -13.883 -20.062 1 93.88 84 ALA A O 1
ATOM 636 N N . LYS A 1 85 ? 1.351 -11.906 -19.156 1 89.38 85 LYS A N 1
ATOM 637 C CA . LYS A 1 85 ? 1.573 -11.289 -20.469 1 89.38 85 LYS A CA 1
ATOM 638 C C . LYS A 1 85 ? 2.881 -10.508 -20.484 1 89.38 85 LYS A C 1
ATOM 640 O O . LYS A 1 85 ? 3.035 -9.531 -19.75 1 89.38 85 LYS A O 1
ATOM 645 N N . GLU A 1 86 ? 3.803 -10.914 -21.359 1 82.81 86 GLU A N 1
ATOM 646 C CA . GLU A 1 86 ? 5.07 -10.219 -21.547 1 82.81 86 GLU A CA 1
ATOM 647 C C . GLU A 1 86 ? 5.785 -10.008 -20.203 1 82.81 86 GLU A C 1
ATOM 649 O O . GLU A 1 86 ? 6.238 -8.906 -19.906 1 82.81 86 GLU A O 1
ATOM 654 N N . GLY A 1 87 ? 5.703 -11.102 -19.359 1 80 87 GLY A N 1
ATOM 655 C CA . GLY A 1 87 ? 6.461 -11.086 -18.109 1 80 87 GLY A CA 1
ATOM 656 C C . GLY A 1 87 ? 5.711 -10.43 -16.969 1 80 87 GLY A C 1
ATOM 657 O O . GLY A 1 87 ? 6.211 -10.383 -15.836 1 80 87 GLY A O 1
ATOM 658 N N . VAL A 1 88 ? 4.57 -9.945 -17.312 1 87.62 88 VAL A N 1
ATOM 659 C CA . VAL A 1 88 ? 3.752 -9.32 -16.266 1 87.62 88 VAL A CA 1
ATOM 660 C C . VAL A 1 88 ? 2.658 -10.289 -15.82 1 87.62 88 VAL A C 1
ATOM 662 O O . VAL A 1 88 ? 1.929 -10.836 -16.656 1 87.62 88 VAL A O 1
ATOM 665 N N . PHE A 1 89 ? 2.602 -10.492 -14.523 1 94.44 89 PHE A N 1
ATOM 666 C CA . PHE A 1 89 ? 1.608 -11.406 -13.969 1 94.44 89 PHE A CA 1
ATOM 667 C C . PHE A 1 89 ? 0.435 -10.633 -13.375 1 94.44 89 PHE A C 1
ATOM 669 O O . PHE A 1 89 ? 0.614 -9.547 -12.828 1 94.44 89 PHE A O 1
ATOM 676 N N . TYR A 1 90 ? -0.709 -11.18 -13.516 1 96.38 90 TYR A N 1
ATOM 677 C CA . TYR A 1 90 ? -1.947 -10.633 -12.969 1 96.38 90 TYR A CA 1
ATOM 678 C C . TYR A 1 90 ? -2.576 -11.594 -11.969 1 96.38 90 TYR A C 1
ATOM 680 O O . TYR A 1 90 ? -2.555 -12.812 -12.172 1 96.38 90 TYR A O 1
ATOM 688 N N . SER A 1 91 ? -3.195 -10.977 -10.977 1 98.56 91 SER A N 1
ATOM 689 C CA . SER A 1 91 ? -3.76 -11.852 -9.953 1 98.56 91 SER A CA 1
ATOM 690 C C . SER A 1 91 ? -5.145 -11.383 -9.523 1 98.56 91 SER A C 1
ATOM 692 O O . SER A 1 91 ? -5.434 -10.18 -9.547 1 98.56 91 SER A O 1
ATOM 694 N N . TYR A 1 92 ? -5.922 -12.359 -9.164 1 98.69 92 TYR A N 1
ATOM 695 C CA . TYR A 1 92 ? -7.148 -12.094 -8.422 1 98.69 92 TYR A CA 1
ATOM 696 C C . TYR A 1 92 ? -6.953 -12.344 -6.934 1 98.69 92 TYR A C 1
ATOM 698 O O . TYR A 1 92 ? -6.273 -13.297 -6.539 1 98.69 92 TYR A O 1
ATOM 706 N N . ILE A 1 93 ? -7.547 -11.438 -6.199 1 98.81 93 ILE A N 1
ATOM 707 C CA . ILE A 1 93 ? -7.734 -11.68 -4.773 1 98.81 93 ILE A CA 1
ATOM 708 C C . ILE A 1 93 ? -9.188 -12.07 -4.504 1 98.81 93 ILE A C 1
ATOM 710 O O . ILE A 1 93 ? -10.117 -11.414 -4.977 1 98.81 93 ILE A O 1
ATOM 714 N N . TYR A 1 94 ? -9.367 -13.141 -3.809 1 98.81 94 TYR A N 1
ATOM 715 C CA . TYR A 1 94 ? -10.711 -13.57 -3.416 1 98.81 94 TYR A CA 1
ATOM 716 C C . TYR A 1 94 ? -10.977 -13.234 -1.953 1 98.81 94 TYR A C 1
ATOM 718 O O . TYR A 1 94 ? -10.266 -13.703 -1.062 1 98.81 94 TYR A O 1
ATOM 726 N N . LEU A 1 95 ? -12.039 -12.438 -1.801 1 98.56 95 LEU A N 1
ATOM 727 C CA . LEU A 1 95 ? -12.469 -12 -0.477 1 98.56 95 LEU A CA 1
ATOM 728 C C . LEU A 1 95 ? -13.836 -12.578 -0.134 1 98.56 95 LEU A C 1
ATOM 730 O O . LEU A 1 95 ? -14.719 -12.648 -0.996 1 98.56 95 LEU A O 1
ATOM 734 N N . GLN A 1 96 ? -13.945 -12.977 1.097 1 98.38 96 GLN A N 1
ATOM 735 C CA . GLN A 1 96 ? -15.242 -13.438 1.582 1 98.38 96 GLN A CA 1
ATOM 736 C C . GLN A 1 96 ? -15.82 -12.469 2.607 1 98.38 96 GLN A C 1
ATOM 738 O O . GLN A 1 96 ? -15.195 -12.188 3.631 1 98.38 96 GLN A O 1
ATOM 743 N N . LYS A 1 97 ? -16.953 -12.016 2.299 1 95.19 97 LYS A N 1
ATOM 744 C CA . LYS A 1 97 ? -17.75 -11.203 3.213 1 95.19 97 LYS A CA 1
ATOM 745 C C . LYS A 1 97 ? -19.156 -11.789 3.379 1 95.19 97 LYS A C 1
ATOM 747 O O . LYS A 1 97 ? -19.922 -11.828 2.422 1 95.19 97 LYS A O 1
ATOM 752 N N . ASP A 1 98 ? -19.375 -12.156 4.582 1 92.56 98 ASP A N 1
ATOM 753 C CA . ASP A 1 98 ? -20.625 -12.867 4.84 1 92.56 98 ASP A CA 1
ATOM 754 C C . ASP A 1 98 ? -20.766 -14.07 3.908 1 92.56 98 ASP A C 1
ATOM 756 O O . ASP A 1 98 ? -19.922 -14.961 3.902 1 92.56 98 ASP A O 1
ATOM 760 N N . GLU A 1 99 ? -21.812 -14.086 3.016 1 93.25 99 GLU A N 1
ATOM 761 C CA . GLU A 1 99 ? -22.031 -15.234 2.141 1 93.25 99 GLU A CA 1
ATOM 762 C C . GLU A 1 99 ? -21.578 -14.938 0.716 1 93.25 99 GLU A C 1
ATOM 764 O O . GLU A 1 99 ? -21.766 -15.758 -0.186 1 93.25 99 GLU A O 1
ATOM 769 N N . GLU A 1 100 ? -20.906 -13.844 0.62 1 96.25 100 GLU A N 1
ATOM 770 C CA . GLU A 1 100 ? -20.516 -13.438 -0.726 1 96.25 100 GLU A CA 1
ATOM 771 C C . GLU A 1 100 ? -19.016 -13.547 -0.921 1 96.25 100 GLU A C 1
ATOM 773 O O . GLU A 1 100 ? -18.234 -13.227 -0.016 1 96.25 100 GLU A O 1
ATOM 778 N N . ILE A 1 101 ? -18.641 -14.055 -2.092 1 97.88 101 ILE A N 1
ATOM 779 C CA . ILE A 1 101 ? -17.234 -14.086 -2.502 1 97.88 101 ILE A CA 1
ATOM 780 C C . ILE A 1 101 ? -16.984 -13.016 -3.568 1 97.88 101 ILE A C 1
ATOM 782 O O . ILE A 1 101 ? -17.703 -12.969 -4.578 1 97.88 101 ILE A O 1
ATOM 786 N N . ILE A 1 102 ? -16.062 -12.188 -3.27 1 97.56 102 ILE A N 1
ATOM 787 C CA . ILE A 1 102 ? -15.719 -11.086 -4.156 1 97.56 102 ILE A CA 1
ATOM 788 C C . ILE A 1 102 ? -14.344 -11.32 -4.773 1 97.56 102 ILE A C 1
ATOM 790 O O . ILE A 1 102 ? -13.414 -11.742 -4.082 1 97.56 102 ILE A O 1
ATOM 794 N N . ARG A 1 103 ? -14.305 -11.125 -6.047 1 98.19 103 ARG A N 1
ATOM 795 C CA . ARG A 1 103 ? -13.039 -11.234 -6.777 1 98.19 103 ARG A CA 1
ATOM 796 C C . ARG A 1 103 ? -12.539 -9.859 -7.207 1 98.19 103 ARG A C 1
ATOM 798 O O . ARG A 1 103 ? -13.273 -9.094 -7.836 1 98.19 103 ARG A O 1
ATOM 805 N N . ILE A 1 104 ? -11.281 -9.57 -6.867 1 98.06 104 ILE A N 1
ATOM 806 C CA . ILE A 1 104 ? -10.719 -8.266 -7.199 1 98.06 104 ILE A CA 1
ATOM 807 C C . ILE A 1 104 ? -9.414 -8.445 -7.965 1 98.06 104 ILE A C 1
ATOM 809 O O . ILE A 1 104 ? -8.555 -9.234 -7.562 1 98.06 104 ILE A O 1
ATOM 813 N N . ASP A 1 105 ? -9.305 -7.719 -9.062 1 97.69 105 ASP A N 1
ATOM 814 C CA . ASP A 1 105 ? -8.078 -7.738 -9.852 1 97.69 105 ASP A CA 1
ATOM 815 C C . ASP A 1 105 ? -6.977 -6.926 -9.172 1 97.69 105 ASP A C 1
ATOM 817 O O . ASP A 1 105 ? -7.242 -5.871 -8.594 1 97.69 105 ASP A O 1
ATOM 821 N N . SER A 1 106 ? -5.746 -7.391 -9.219 1 97.88 106 SER A N 1
ATOM 822 C CA . SER A 1 106 ? -4.641 -6.734 -8.531 1 97.88 106 SER A CA 1
ATOM 823 C C . SER A 1 106 ? -3.309 -7.031 -9.203 1 97.88 106 SER A C 1
ATOM 825 O O . SER A 1 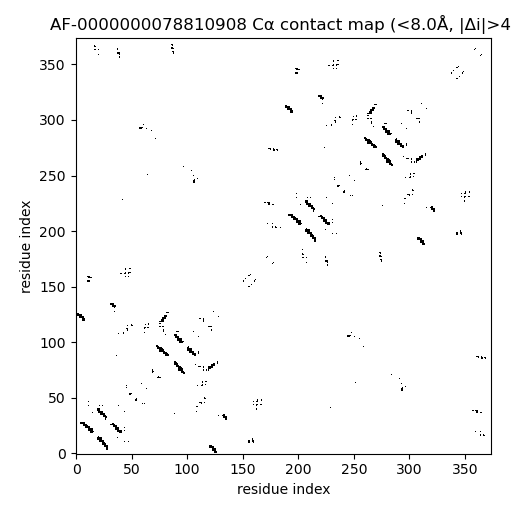106 ? -3.199 -7.98 -9.984 1 97.88 106 SER A O 1
ATOM 827 N N . ARG A 1 107 ? -2.277 -6.141 -8.977 1 96 107 ARG A N 1
ATOM 828 C CA . ARG A 1 107 ? -0.904 -6.566 -9.234 1 96 107 ARG A CA 1
ATOM 829 C C . ARG A 1 107 ? -0.54 -7.781 -8.383 1 96 107 ARG A C 1
ATOM 831 O O . ARG A 1 107 ? -1.015 -7.922 -7.258 1 96 107 ARG A O 1
ATOM 838 N N . THR A 1 108 ? 0.242 -8.617 -8.953 1 97.56 108 THR A N 1
ATOM 839 C CA . THR A 1 108 ? 0.596 -9.859 -8.281 1 97.56 108 THR A CA 1
ATOM 840 C C . THR A 1 108 ? 1.383 -9.578 -7.004 1 97.56 108 THR A C 1
ATOM 842 O O . THR A 1 108 ? 1.188 -10.25 -5.984 1 97.56 108 THR A O 1
ATOM 845 N N . SER A 1 109 ? 2.236 -8.547 -7.035 1 96.06 109 SER A N 1
ATOM 846 C CA . SER A 1 109 ? 3.027 -8.203 -5.859 1 96.06 109 SER A CA 1
ATOM 847 C C . SER A 1 109 ? 2.135 -7.816 -4.688 1 96.06 109 SER A C 1
ATOM 849 O O . SER A 1 109 ? 2.365 -8.242 -3.553 1 96.06 109 SER A O 1
ATOM 851 N N . ASP A 1 110 ? 1.053 -7.082 -4.914 1 98 110 ASP A N 1
ATOM 852 C CA . ASP A 1 110 ? 0.105 -6.699 -3.871 1 98 110 ASP A CA 1
ATOM 853 C C . ASP A 1 110 ? -0.657 -7.918 -3.352 1 98 110 ASP A C 1
ATOM 855 O O . ASP A 1 110 ? -0.856 -8.062 -2.143 1 98 110 ASP A O 1
ATOM 859 N N . ALA A 1 111 ? -1.06 -8.703 -4.309 1 98.75 111 ALA A N 1
ATOM 860 C CA . ALA A 1 111 ? -1.808 -9.906 -3.939 1 98.75 111 ALA A CA 1
ATOM 861 C C . ALA A 1 111 ? -0.982 -10.805 -3.025 1 98.75 111 ALA A C 1
ATOM 863 O O . ALA A 1 111 ? -1.482 -11.289 -2.008 1 98.75 111 ALA A O 1
ATOM 864 N N . ILE A 1 112 ? 0.223 -10.961 -3.361 1 98.56 112 ILE A N 1
ATOM 865 C CA . ILE A 1 112 ? 1.098 -11.852 -2.602 1 98.56 112 ILE A CA 1
ATOM 866 C C . ILE A 1 112 ? 1.397 -11.234 -1.236 1 98.56 112 ILE A C 1
ATOM 868 O O . ILE A 1 112 ? 1.409 -11.93 -0.221 1 98.56 112 ILE A O 1
ATOM 872 N N . ALA A 1 113 ? 1.643 -9.914 -1.215 1 98.25 113 ALA A N 1
ATOM 873 C CA . ALA A 1 113 ? 1.906 -9.227 0.044 1 98.25 113 ALA A CA 1
ATOM 874 C C . ALA A 1 113 ? 0.748 -9.406 1.021 1 98.25 113 ALA A C 1
ATOM 876 O O . ALA A 1 113 ? 0.964 -9.609 2.219 1 98.25 113 ALA A O 1
ATOM 877 N N . LEU A 1 114 ? -0.437 -9.336 0.537 1 98.75 114 LEU A N 1
ATOM 878 C CA . LEU A 1 114 ? -1.615 -9.523 1.375 1 98.75 114 LEU A CA 1
ATOM 879 C C . LEU A 1 114 ? -1.781 -10.992 1.752 1 98.75 114 LEU A C 1
ATOM 881 O O . LEU A 1 114 ? -2.15 -11.312 2.885 1 98.75 114 LEU A O 1
ATOM 885 N N . ALA A 1 115 ? -1.5 -11.898 0.826 1 98.81 115 ALA A N 1
ATOM 886 C CA . ALA A 1 115 ? -1.657 -13.328 1.07 1 98.81 115 ALA A CA 1
ATOM 887 C C . ALA A 1 115 ? -0.75 -13.789 2.205 1 98.81 115 ALA A C 1
ATOM 889 O O . ALA A 1 115 ? -1.161 -14.594 3.049 1 98.81 115 ALA A O 1
ATOM 890 N N . VAL A 1 116 ? 0.44 -13.297 2.219 1 97.62 116 VAL A N 1
ATOM 891 C CA . VAL A 1 116 ? 1.396 -13.711 3.24 1 97.62 116 VAL A CA 1
ATOM 892 C C . VAL A 1 116 ? 0.936 -13.219 4.609 1 97.62 116 VAL A C 1
ATOM 894 O O . VAL A 1 116 ? 1.156 -13.891 5.625 1 97.62 116 VAL A O 1
ATOM 897 N N . ARG A 1 117 ? 0.294 -12.102 4.664 1 97.25 117 ARG A N 1
ATOM 898 C CA . ARG A 1 117 ? -0.228 -11.562 5.918 1 97.25 117 ARG A CA 1
ATOM 899 C C . ARG A 1 117 ? -1.467 -12.336 6.367 1 97.25 117 ARG A C 1
ATOM 901 O O . ARG A 1 117 ? -1.642 -12.594 7.559 1 97.25 117 ARG A O 1
ATOM 908 N N . ALA A 1 118 ? -2.262 -12.664 5.441 1 98 118 ALA A N 1
ATOM 909 C CA . ALA A 1 118 ? -3.521 -13.344 5.73 1 98 118 ALA A CA 1
ATOM 910 C C . ALA A 1 118 ? -3.314 -14.844 5.863 1 98 118 ALA A C 1
ATOM 912 O O . ALA A 1 118 ? -4.227 -15.57 6.262 1 98 118 ALA A O 1
ATOM 913 N N . ASP A 1 119 ? -2.094 -15.258 5.551 1 97.38 119 ASP A N 1
ATOM 914 C CA . ASP A 1 119 ? -1.787 -16.688 5.543 1 97.38 119 ASP A CA 1
ATOM 915 C C . ASP A 1 119 ? -2.805 -17.453 4.703 1 97.38 119 ASP A C 1
ATOM 917 O O . ASP A 1 119 ? -3.373 -18.453 5.168 1 97.38 119 ASP A O 1
ATOM 921 N N . CYS A 1 120 ? -3.047 -16.984 3.561 1 98 120 CYS A N 1
ATOM 922 C CA . CYS A 1 120 ? -3.957 -17.672 2.652 1 98 120 CYS A CA 1
ATOM 923 C C . CYS A 1 120 ? -3.207 -18.234 1.452 1 98 120 CYS A C 1
ATOM 925 O O . CYS A 1 120 ? -2.096 -17.797 1.146 1 98 120 CYS A O 1
ATOM 927 N N . PRO A 1 121 ? -3.795 -19.203 0.744 1 98.81 121 PRO A N 1
ATOM 928 C CA . PRO A 1 121 ? -3.07 -19.891 -0.323 1 98.81 121 PRO A CA 1
ATOM 929 C C . PRO A 1 121 ? -2.963 -19.062 -1.602 1 98.81 121 PRO A C 1
ATOM 931 O O . PRO A 1 121 ? -3.818 -18.219 -1.863 1 98.81 121 PRO A O 1
ATOM 934 N N . ILE A 1 122 ? -1.897 -19.344 -2.311 1 98.94 122 ILE A N 1
ATOM 935 C CA . ILE A 1 122 ? -1.624 -18.734 -3.609 1 98.94 122 ILE A CA 1
ATOM 936 C C . ILE A 1 122 ? -1.696 -19.797 -4.699 1 98.94 122 ILE A C 1
ATOM 938 O O . ILE A 1 122 ? -1.036 -20.844 -4.605 1 98.94 122 ILE A O 1
ATOM 942 N N . PHE A 1 123 ? -2.504 -19.547 -5.719 1 98.94 123 PHE A N 1
ATOM 943 C CA . PHE A 1 123 ? -2.645 -20.484 -6.82 1 98.94 123 PHE A CA 1
ATOM 944 C C . PHE A 1 123 ? -2.238 -19.844 -8.141 1 98.94 123 PHE A C 1
ATOM 946 O O . PHE A 1 123 ? -2.246 -18.609 -8.266 1 98.94 123 PHE A O 1
ATOM 953 N N . ILE A 1 124 ? -1.905 -20.672 -9.062 1 98.88 124 ILE A N 1
ATOM 954 C CA . ILE A 1 124 ? -1.644 -20.25 -10.438 1 98.88 124 ILE A CA 1
ATOM 955 C C . ILE A 1 124 ? -2.266 -21.266 -11.406 1 98.88 124 ILE A C 1
ATOM 957 O O . ILE A 1 124 ? -2.336 -22.453 -11.117 1 98.88 124 ILE A O 1
ATOM 961 N N . TYR A 1 125 ? -2.76 -20.781 -12.508 1 98.69 125 TYR A N 1
ATOM 962 C CA . TYR A 1 125 ? -3.178 -21.719 -13.539 1 98.69 125 TYR A CA 1
ATOM 963 C C . TYR A 1 125 ? -1.995 -22.547 -14.047 1 98.69 125 TYR A C 1
ATOM 965 O O . TYR A 1 125 ? -0.922 -22 -14.312 1 98.69 125 TYR A O 1
ATOM 973 N N . GLU A 1 126 ? -2.227 -23.812 -14.188 1 97.88 126 GLU A N 1
ATOM 974 C CA . GLU A 1 126 ? -1.163 -24.719 -14.609 1 97.88 126 GLU A CA 1
ATOM 975 C C . GLU A 1 126 ? -0.59 -24.312 -15.961 1 97.88 126 GLU A C 1
ATOM 977 O O . GLU A 1 126 ? 0.618 -24.406 -16.188 1 97.88 126 GLU A O 1
ATOM 982 N N . SER A 1 127 ? -1.413 -23.859 -16.844 1 97.62 127 SER A N 1
ATOM 983 C CA . SER A 1 127 ? -0.966 -23.453 -18.172 1 97.62 127 SER A CA 1
ATOM 984 C C . SER A 1 127 ? 0.043 -22.312 -18.094 1 97.62 127 SER A C 1
ATOM 986 O O . SER A 1 127 ? 0.976 -22.25 -18.891 1 97.62 127 SER A O 1
ATOM 988 N N . ILE A 1 128 ? -0.132 -21.438 -17.125 1 97.69 128 ILE A N 1
ATOM 989 C CA . ILE A 1 128 ? 0.795 -20.328 -16.922 1 97.69 128 ILE A CA 1
ATOM 990 C C . ILE A 1 128 ? 2.09 -20.844 -16.297 1 97.69 128 ILE A C 1
ATOM 992 O O . ILE A 1 128 ? 3.184 -20.5 -16.75 1 97.69 128 ILE A O 1
ATOM 996 N N . LEU A 1 129 ? 1.956 -21.672 -15.312 1 97.25 129 LEU A N 1
ATOM 997 C CA . LEU A 1 129 ? 3.129 -22.219 -14.633 1 97.25 129 LEU A CA 1
ATOM 998 C C . LEU A 1 129 ? 4 -23 -15.602 1 97.25 129 LEU A C 1
ATOM 1000 O O . LEU A 1 129 ? 5.227 -22.875 -15.586 1 97.25 129 LEU A O 1
ATOM 1004 N N . GLU A 1 130 ? 3.393 -23.781 -16.484 1 95.19 130 GLU A N 1
ATOM 1005 C CA . GLU A 1 130 ? 4.105 -24.609 -17.453 1 95.19 130 GLU A CA 1
ATOM 1006 C C . GLU A 1 130 ? 4.949 -23.75 -18.391 1 95.19 130 GLU A C 1
ATOM 1008 O O . GLU A 1 130 ? 6.035 -24.172 -18.812 1 95.19 130 GLU A O 1
ATOM 1013 N N . ARG A 1 131 ? 4.484 -22.609 -18.609 1 93.88 131 ARG A N 1
ATOM 1014 C CA . ARG A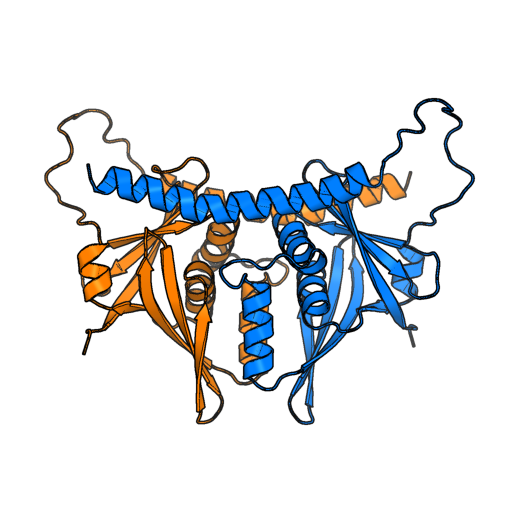 1 131 ? 5.156 -21.734 -19.562 1 93.88 131 ARG A CA 1
ATOM 1015 C C . ARG A 1 131 ? 6.238 -20.906 -18.875 1 93.88 131 ARG A C 1
ATOM 1017 O O . ARG A 1 131 ? 7.266 -20.594 -19.469 1 93.88 131 ARG A O 1
ATOM 1024 N N . GLU A 1 132 ? 6.059 -20.656 -17.531 1 93.06 132 GLU A N 1
ATOM 1025 C CA . GLU A 1 132 ? 6.844 -19.578 -16.938 1 93.06 132 GLU A CA 1
ATOM 1026 C C . GLU A 1 132 ? 7.793 -20.109 -15.867 1 93.06 132 GLU A C 1
ATOM 1028 O O . GLU A 1 132 ? 8.641 -19.375 -15.367 1 93.06 132 GLU A O 1
ATOM 1033 N N . TYR A 1 133 ? 7.652 -21.391 -15.516 1 93 133 TYR A N 1
ATOM 1034 C CA . TYR A 1 133 ? 8.453 -21.891 -14.406 1 93 133 TYR A CA 1
ATOM 1035 C C . TYR A 1 133 ? 9.898 -22.109 -14.836 1 93 133 TYR A C 1
ATOM 1037 O O . TYR A 1 133 ? 10.203 -22.141 -16.031 1 93 133 TYR A O 1
ATOM 1045 N N . ILE A 1 134 ? 10.75 -22.062 -13.945 1 87.31 134 ILE A N 1
ATOM 1046 C CA . ILE A 1 134 ? 12.133 -22.484 -14.156 1 87.31 134 ILE A CA 1
ATOM 1047 C C . ILE A 1 134 ? 12.398 -23.781 -13.406 1 87.31 134 ILE A C 1
ATOM 1049 O O . ILE A 1 134 ? 11.758 -24.062 -12.391 1 87.31 134 ILE A O 1
ATOM 1053 N N . ARG A 1 135 ? 13.203 -24.766 -14.172 1 74.19 135 ARG A N 1
ATOM 1054 C CA . ARG A 1 135 ? 13.602 -26.016 -13.539 1 74.19 135 ARG A CA 1
ATOM 1055 C C . ARG A 1 135 ? 14.992 -25.906 -12.922 1 74.19 135 ARG A C 1
ATOM 1057 O O . ARG A 1 135 ? 15.867 -25.234 -13.477 1 74.19 135 ARG A O 1
ATOM 1064 N N . LEU A 1 136 ? 15.086 -26.031 -11.633 1 60.88 136 LEU A N 1
ATOM 1065 C CA . LEU A 1 136 ? 16.422 -26.109 -11.031 1 60.88 136 LEU A CA 1
ATOM 1066 C C . LEU A 1 136 ? 17.188 -27.297 -11.586 1 60.88 136 LEU A C 1
ATOM 1068 O O . LEU A 1 136 ? 16.844 -28.453 -11.305 1 60.88 136 LEU A O 1
ATOM 1072 N N . ASP A 1 137 ? 17.297 -27.625 -12.938 1 50.53 137 ASP A N 1
ATOM 1073 C CA . ASP A 1 137 ? 18.094 -28.734 -13.438 1 50.53 1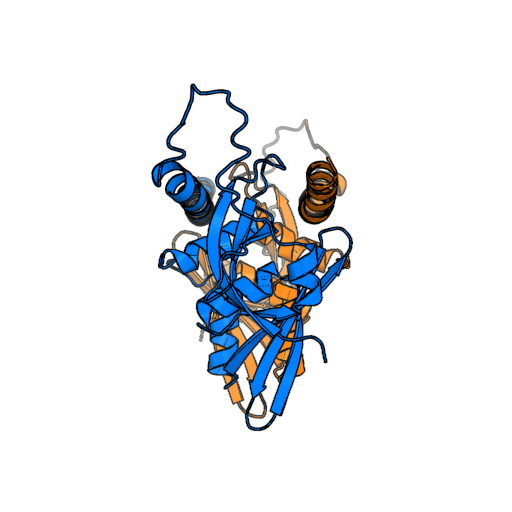37 ASP A CA 1
ATOM 1074 C C . ASP A 1 137 ? 19.406 -28.859 -12.68 1 50.53 137 ASP A C 1
ATOM 1076 O O . ASP A 1 137 ? 20.062 -27.844 -12.391 1 50.53 137 ASP A O 1
ATOM 1080 N N . ASP A 1 138 ? 19.734 -30 -12.039 1 42.97 138 ASP A N 1
ATOM 1081 C CA . ASP A 1 138 ? 21.031 -30.5 -11.602 1 42.97 138 ASP A CA 1
ATOM 1082 C C . ASP A 1 138 ? 22.109 -30.203 -12.641 1 42.97 138 ASP A C 1
ATOM 1084 O O . ASP A 1 138 ? 23.297 -30.047 -12.305 1 42.97 138 ASP A O 1
ATOM 1088 N N . SER A 1 139 ? 22.094 -30.562 -14.016 1 38.34 139 SER A N 1
ATOM 1089 C CA . SER A 1 139 ? 23.141 -30.688 -15.016 1 38.34 139 SER A CA 1
ATOM 1090 C C . SER A 1 139 ? 23.641 -29.328 -15.484 1 38.34 139 SER A C 1
ATOM 1092 O O . SER A 1 139 ? 24.812 -29.188 -15.844 1 38.34 139 SER A O 1
ATOM 1094 N N . ASP A 1 140 ? 23.047 -28.516 -16.156 1 37.28 140 ASP A N 1
ATOM 1095 C CA . ASP A 1 140 ? 23.672 -27.422 -16.891 1 37.28 140 ASP A CA 1
ATOM 1096 C C . ASP A 1 140 ? 24.266 -26.375 -15.945 1 37.28 140 ASP A C 1
ATOM 1098 O O . ASP A 1 140 ? 23.625 -25.375 -15.641 1 37.28 140 ASP A O 1
ATOM 1102 N N . GLN A 1 141 ? 24.875 -26.734 -14.812 1 33.19 141 GLN A N 1
ATOM 1103 C CA . GLN A 1 141 ? 26.031 -25.984 -14.336 1 33.19 141 GLN A CA 1
ATOM 1104 C C . GLN A 1 141 ? 27 -25.688 -15.484 1 33.19 141 GLN A C 1
ATOM 1106 O O . GLN A 1 141 ? 27.547 -26.609 -16.094 1 33.19 141 GLN A O 1
ATOM 1111 N N . PRO A 1 142 ? 26.953 -24.766 -16.391 1 35.06 142 PRO A N 1
ATOM 1112 C CA . PRO A 1 142 ? 28.234 -24.672 -17.094 1 35.06 142 PRO A CA 1
ATOM 1113 C C . PRO A 1 142 ? 29.406 -25.125 -16.234 1 35.06 142 PRO A C 1
ATOM 1115 O O . PRO A 1 142 ? 29.344 -25.047 -15 1 35.06 142 PRO A O 1
ATOM 1118 N N . ASP A 1 143 ? 30.219 -26.172 -16.578 1 33.16 143 ASP A N 1
ATOM 1119 C CA . ASP A 1 143 ? 31.5 -26.625 -16.031 1 33.16 143 ASP A CA 1
ATOM 1120 C C . ASP A 1 143 ? 32.312 -25.453 -15.484 1 33.16 143 ASP A C 1
ATOM 1122 O O . ASP A 1 143 ? 33.531 -25.547 -15.391 1 33.16 143 ASP A O 1
ATOM 1126 N N . THR A 1 144 ? 32.094 -24.219 -15.758 1 30.75 144 THR A N 1
ATOM 1127 C CA . THR A 1 144 ? 33.062 -23.484 -14.969 1 30.75 144 THR A CA 1
ATOM 1128 C C . THR A 1 144 ? 33.062 -23.953 -13.516 1 30.75 144 THR A C 1
ATOM 1130 O O . THR A 1 144 ? 32.062 -23.781 -12.812 1 30.75 144 THR A O 1
ATOM 1133 N N . GLU A 1 145 ? 33.656 -25.078 -13.109 1 31.05 145 GLU A N 1
ATOM 1134 C CA . GLU A 1 145 ? 34.156 -25.625 -11.852 1 31.05 145 GLU A CA 1
ATOM 1135 C C . GLU A 1 145 ? 34.25 -24.562 -10.773 1 31.05 145 GLU A C 1
ATOM 1137 O O . GLU A 1 145 ? 34.344 -24.875 -9.586 1 31.05 145 GLU A O 1
ATOM 1142 N N . GLN A 1 146 ? 35 -23.5 -11.102 1 29.3 146 GLN A N 1
ATOM 1143 C CA . GLN A 1 146 ? 35.531 -22.844 -9.906 1 29.3 146 GLN A CA 1
ATOM 1144 C C . GLN A 1 146 ? 34.406 -22.391 -8.984 1 29.3 146 GLN A C 1
ATOM 1146 O O . GLN A 1 146 ? 34.469 -22.609 -7.777 1 29.3 146 GLN A O 1
ATOM 1151 N N . GLN A 1 147 ? 33.844 -21.141 -9.219 1 27.58 147 GLN A N 1
ATOM 1152 C CA . GLN A 1 147 ? 33.406 -20.469 -8 1 27.58 147 GLN A CA 1
ATOM 1153 C C . GLN A 1 147 ? 32.062 -20.969 -7.535 1 27.58 147 GLN A C 1
ATOM 1155 O O . GLN A 1 147 ? 31.031 -20.703 -8.18 1 27.58 147 GLN A O 1
ATOM 1160 N N . GLU A 1 148 ? 31.734 -22.297 -7.328 1 31.14 148 GLU A N 1
ATOM 1161 C CA . GLU A 1 148 ? 30.781 -22.672 -6.281 1 31.14 148 GLU A CA 1
ATOM 1162 C C . GLU A 1 148 ? 30.547 -21.5 -5.324 1 31.14 148 GLU A C 1
ATOM 1164 O O . GLU A 1 148 ? 31.219 -21.391 -4.301 1 31.14 148 GLU A O 1
ATOM 1169 N N . GLU A 1 149 ? 30.656 -20.375 -5.875 1 29.86 149 GLU A N 1
ATOM 1170 C CA . GLU A 1 149 ? 30.312 -19.438 -4.805 1 29.86 149 GLU A CA 1
ATOM 1171 C C . GLU A 1 149 ? 29.016 -19.844 -4.105 1 29.86 149 GLU A C 1
ATOM 1173 O O . GLU A 1 149 ? 28.031 -20.156 -4.762 1 29.86 149 GLU A O 1
ATOM 1178 N N . GLU A 1 150 ? 29.078 -20.578 -2.988 1 31.3 150 GLU A N 1
ATOM 1179 C CA . GLU A 1 150 ? 28.172 -20.531 -1.84 1 31.3 150 GLU A CA 1
ATOM 1180 C C . GLU A 1 150 ? 27.188 -19.375 -1.952 1 31.3 150 GLU A C 1
ATOM 1182 O O . GLU A 1 150 ? 27.531 -18.234 -1.629 1 31.3 150 GLU A O 1
ATOM 1187 N N . THR A 1 151 ? 26.672 -19.297 -3.07 1 34.53 151 THR A N 1
ATOM 1188 C CA . THR A 1 151 ? 25.547 -18.391 -2.865 1 34.53 151 THR A CA 1
ATOM 1189 C C . THR A 1 151 ? 24.828 -18.703 -1.555 1 34.53 151 THR A C 1
ATOM 1191 O O . THR A 1 151 ? 24.062 -19.656 -1.475 1 34.53 151 THR A O 1
ATOM 1194 N N . ASN A 1 152 ? 25.609 -18.922 -0.526 1 32.69 152 ASN A N 1
ATOM 1195 C CA . ASN A 1 152 ? 25.375 -19.047 0.91 1 32.69 152 ASN A CA 1
ATOM 1196 C C 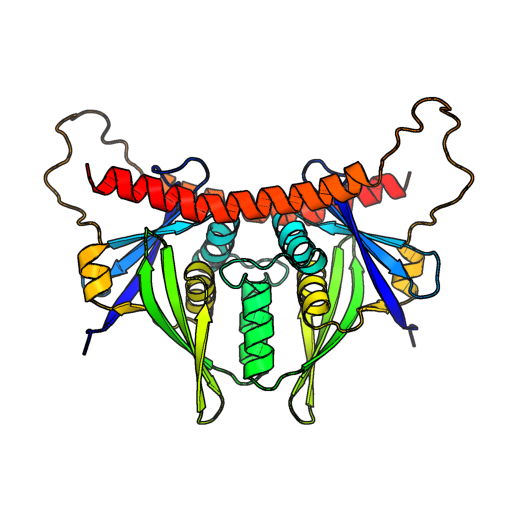. ASN A 1 152 ? 24.047 -18.438 1.32 1 32.69 152 ASN A C 1
ATOM 1198 O O . ASN A 1 152 ? 23.641 -17.406 0.781 1 32.69 152 ASN A O 1
ATOM 1202 N N . ASP A 1 153 ? 23.188 -19.266 1.962 1 38.31 153 ASP A N 1
ATOM 1203 C CA . ASP A 1 153 ? 22.125 -18.797 2.852 1 38.31 153 ASP A CA 1
ATOM 1204 C C . ASP A 1 153 ? 22.328 -17.344 3.24 1 38.31 153 ASP A C 1
ATOM 1206 O O . ASP A 1 153 ? 21.422 -16.703 3.773 1 38.31 153 ASP A O 1
ATOM 1210 N N . SER A 1 154 ? 23.578 -16.953 3.127 1 39.06 154 SER A N 1
ATOM 1211 C CA . SER A 1 154 ? 23.984 -15.609 3.521 1 39.06 154 SER A CA 1
ATOM 1212 C C . SER A 1 154 ? 23.547 -14.57 2.494 1 39.06 154 SER A C 1
ATOM 1214 O O . SER A 1 154 ? 23.188 -13.445 2.854 1 39.06 154 SER A O 1
ATOM 1216 N N . ASP A 1 155 ? 23.594 -14.938 1.232 1 42.28 155 ASP A N 1
ATOM 1217 C CA . ASP A 1 155 ? 23.219 -13.914 0.262 1 42.28 155 ASP A CA 1
ATOM 1218 C C . ASP A 1 155 ? 21.703 -13.766 0.185 1 42.28 155 ASP A C 1
ATOM 1220 O O . ASP A 1 155 ? 21.188 -12.664 -0.036 1 42.28 155 ASP A O 1
ATOM 1224 N N . ASN A 1 156 ? 20.984 -15 0.013 1 45.22 156 ASN A N 1
ATOM 1225 C CA . ASN A 1 156 ? 19.531 -14.914 0.103 1 45.22 156 ASN A CA 1
ATOM 1226 C C . ASN A 1 156 ? 19.094 -14.109 1.321 1 45.22 156 ASN A C 1
ATOM 1228 O O . ASN A 1 156 ? 18.172 -13.297 1.234 1 45.22 156 ASN A O 1
ATOM 1232 N N . VAL A 1 157 ? 19.688 -14.625 2.463 1 45.69 157 VAL A N 1
ATOM 1233 C CA . VAL A 1 157 ? 19.5 -13.891 3.711 1 45.69 157 VAL A CA 1
ATOM 1234 C C . VAL A 1 157 ? 19.953 -12.445 3.527 1 45.69 157 VAL A C 1
ATOM 1236 O O . VAL A 1 157 ? 19.344 -11.523 4.09 1 45.69 157 VAL A O 1
ATOM 1239 N N . ASN A 1 158 ? 20.875 -12.398 2.559 1 54.28 158 ASN A N 1
ATOM 1240 C CA . ASN A 1 158 ? 21.453 -11.062 2.391 1 54.28 158 ASN A CA 1
ATOM 1241 C C . ASN A 1 158 ? 20.516 -10.141 1.626 1 54.28 158 ASN A C 1
ATOM 1243 O O . ASN A 1 158 ? 20.375 -8.961 1.97 1 54.28 158 ASN A O 1
ATOM 1247 N N . SER A 1 159 ? 19.812 -10.875 0.605 1 60.59 159 SER A N 1
ATOM 1248 C CA . SER A 1 159 ? 18.953 -9.992 -0.176 1 60.59 159 SER A CA 1
ATOM 1249 C C . SER A 1 159 ? 17.703 -9.609 0.605 1 60.59 159 SER A C 1
ATOM 1251 O O . SER A 1 159 ? 17.312 -8.445 0.62 1 60.59 159 SER A O 1
ATOM 1253 N N . LEU A 1 160 ? 17.172 -10.625 1.219 1 64.38 160 LEU A N 1
ATOM 1254 C CA . LEU A 1 160 ? 16.062 -10.328 2.109 1 64.38 160 LEU A CA 1
ATOM 1255 C C . LEU A 1 160 ? 16.469 -9.344 3.199 1 64.38 160 LEU A C 1
ATOM 1257 O O . LEU A 1 160 ? 15.727 -8.422 3.529 1 64.38 160 LEU A O 1
ATOM 1261 N N . GLU A 1 161 ? 17.625 -9.672 3.617 1 67.31 161 GLU A N 1
ATOM 1262 C CA . GLU A 1 161 ? 18.188 -8.805 4.656 1 67.31 161 GLU A CA 1
ATOM 1263 C C . GLU A 1 161 ? 18.422 -7.398 4.121 1 67.31 161 GLU A C 1
ATOM 1265 O O . GLU A 1 161 ? 18.203 -6.414 4.828 1 67.31 161 GLU A O 1
ATOM 1270 N N . GLN A 1 162 ? 18.812 -7.438 2.883 1 65.38 162 GLN A N 1
ATOM 1271 C CA . GLN A 1 162 ? 19.047 -6.129 2.275 1 65.38 162 GLN A CA 1
ATOM 1272 C C . GLN A 1 162 ? 17.734 -5.367 2.094 1 65.38 162 GLN A C 1
ATOM 1274 O O . GLN A 1 162 ? 17.656 -4.172 2.387 1 65.38 162 GLN A O 1
ATOM 1279 N N . ALA A 1 163 ? 16.781 -6.125 1.617 1 64.56 163 ALA A N 1
ATOM 1280 C CA . ALA A 1 163 ? 15.469 -5.496 1.484 1 64.56 163 ALA A CA 1
ATOM 1281 C C . ALA A 1 163 ? 14.961 -5.008 2.836 1 64.56 163 ALA A C 1
ATOM 1283 O O . ALA A 1 163 ? 14.391 -3.916 2.932 1 64.56 163 ALA A O 1
ATOM 1284 N N . LEU A 1 164 ? 15.258 -5.762 3.801 1 68.31 164 LEU A N 1
ATOM 1285 C CA . LEU A 1 164 ? 14.836 -5.418 5.156 1 68.31 164 LEU A CA 1
ATOM 1286 C C . LEU A 1 164 ? 15.602 -4.199 5.668 1 68.31 164 LEU A C 1
ATOM 1288 O O . LEU A 1 164 ? 15 -3.295 6.254 1 68.31 164 LEU A O 1
ATOM 1292 N N . GLU A 1 165 ? 16.844 -4.281 5.422 1 66.31 165 GLU A N 1
ATOM 1293 C CA . GLU A 1 165 ? 17.672 -3.172 5.871 1 66.31 165 GLU A CA 1
ATOM 1294 C C . GLU A 1 165 ? 17.25 -1.862 5.211 1 66.31 165 GLU A C 1
ATOM 1296 O O . GLU A 1 165 ? 17.188 -0.82 5.867 1 66.31 165 GLU A O 1
ATOM 1301 N N . GLN A 1 166 ? 16.938 -1.981 4.051 1 66.31 166 GLN A N 1
ATOM 1302 C CA . GLN A 1 166 ? 16.469 -0.801 3.328 1 66.31 166 GLN A CA 1
ATOM 1303 C C . GLN A 1 166 ? 15.117 -0.323 3.861 1 66.31 166 GLN A C 1
ATOM 1305 O O . GLN A 1 166 ? 14.891 0.881 3.996 1 66.31 166 GLN A O 1
ATOM 1310 N N . ALA A 1 167 ? 14.297 -1.231 4.164 1 63.88 167 ALA A N 1
ATOM 1311 C CA . ALA A 1 167 ? 12.992 -0.895 4.727 1 63.88 167 ALA A CA 1
ATOM 1312 C C . ALA A 1 167 ? 13.141 -0.193 6.074 1 63.88 167 ALA A C 1
ATOM 1314 O O . ALA A 1 167 ? 12.469 0.811 6.332 1 63.88 167 ALA A O 1
ATOM 1315 N N . ILE A 1 168 ? 14 -0.716 6.812 1 64.19 168 ILE A N 1
ATOM 1316 C CA . ILE A 1 168 ? 14.25 -0.155 8.141 1 64.19 168 ILE A CA 1
ATOM 1317 C C . ILE A 1 168 ? 14.852 1.242 8 1 64.19 168 ILE A C 1
ATOM 1319 O O . ILE A 1 168 ? 14.461 2.166 8.719 1 64.19 168 ILE A O 1
ATOM 1323 N N . LYS A 1 169 ? 15.75 1.269 7.074 1 63.31 169 LYS A N 1
ATOM 1324 C CA . LYS A 1 169 ? 16.391 2.561 6.836 1 63.31 169 LYS A CA 1
ATOM 1325 C C . LYS A 1 169 ? 15.367 3.598 6.371 1 63.31 169 LYS A C 1
ATOM 1327 O O . LYS A 1 169 ? 15.398 4.746 6.809 1 63.31 169 LYS A O 1
ATOM 1332 N N . GLU A 1 170 ? 14.539 3.166 5.512 1 62.38 170 GLU A N 1
ATOM 1333 C CA . GLU A 1 170 ? 13.492 4.059 5.012 1 62.38 170 GLU A CA 1
ATOM 1334 C C . GLU A 1 170 ? 12.539 4.473 6.133 1 62.38 170 GLU A C 1
ATOM 1336 O O . GLU A 1 170 ? 12.125 5.629 6.203 1 62.38 170 GLU A O 1
ATOM 1341 N N . GLU A 1 171 ? 12.203 3.514 6.934 1 61.62 171 GLU A N 1
ATOM 1342 C CA . GLU A 1 171 ? 11.375 3.83 8.094 1 61.62 171 GLU A CA 1
ATOM 1343 C C . GLU A 1 171 ? 12.109 4.754 9.062 1 61.62 171 GLU A C 1
ATOM 1345 O O . GLU A 1 171 ? 11.508 5.66 9.641 1 61.62 171 GLU A O 1
ATOM 1350 N N . ASN A 1 172 ? 13.445 4.461 9.164 1 59.66 172 ASN A N 1
ATOM 1351 C CA . ASN A 1 172 ? 14.297 5.309 9.992 1 59.66 172 ASN A CA 1
ATOM 1352 C C . ASN A 1 172 ? 14.461 6.699 9.383 1 59.66 172 ASN A C 1
ATOM 1354 O O . ASN A 1 172 ? 14.562 7.688 10.109 1 59.66 172 ASN A O 1
ATOM 1358 N N . TYR A 1 173 ? 14.531 6.656 8.18 1 55.03 173 TYR A N 1
ATOM 1359 C CA . TYR A 1 173 ? 14.602 7.953 7.512 1 55.03 173 TYR A CA 1
ATOM 1360 C C . TYR A 1 173 ? 13.414 8.828 7.895 1 55.03 173 TYR A C 1
ATOM 1362 O O . TYR A 1 173 ? 13.57 10.023 8.141 1 55.03 173 TYR A O 1
ATOM 1370 N N . GLU A 1 174 ? 12.32 8.195 7.914 1 58.66 174 GLU A N 1
ATOM 1371 C CA . GLU A 1 174 ? 11.164 8.961 8.375 1 58.66 174 GLU A CA 1
ATOM 1372 C C . GLU A 1 174 ? 11.375 9.484 9.789 1 58.66 174 GLU A C 1
ATOM 1374 O O . GLU A 1 174 ? 11.086 10.641 10.086 1 58.66 174 GLU A O 1
ATOM 1379 N N . LEU A 1 175 ? 11.898 8.648 10.523 1 57.34 175 LEU A N 1
ATOM 1380 C CA . LEU A 1 175 ? 12.18 9.039 11.898 1 57.34 175 LEU A CA 1
ATOM 1381 C C . LEU A 1 175 ? 13.32 10.039 11.961 1 57.34 175 LEU A C 1
ATOM 1383 O O . LEU A 1 175 ? 13.234 11.039 12.68 1 57.34 175 LEU A O 1
ATOM 1387 N N . ALA A 1 176 ? 14.359 9.672 11.25 1 57.06 176 ALA A N 1
ATOM 1388 C CA . ALA A 1 176 ? 15.539 10.539 11.258 1 57.06 176 ALA A CA 1
ATOM 1389 C C . ALA A 1 176 ? 15.227 11.898 10.641 1 57.06 176 ALA A C 1
ATOM 1391 O O . ALA A 1 176 ? 15.656 12.938 11.148 1 57.06 176 ALA A O 1
ATOM 1392 N N . ALA A 1 177 ? 14.602 11.859 9.562 1 55.03 177 ALA A N 1
ATOM 1393 C CA . ALA A 1 177 ? 14.25 13.102 8.883 1 55.03 177 ALA A CA 1
ATOM 1394 C C . ALA A 1 177 ? 13.43 14.016 9.797 1 55.03 177 ALA A C 1
ATOM 1396 O O . ALA A 1 177 ? 13.688 15.219 9.867 1 55.03 177 ALA A O 1
ATOM 1397 N N . ARG A 1 178 ? 12.625 13.359 10.477 1 55.97 178 ARG A N 1
ATOM 1398 C CA . ARG A 1 178 ? 11.828 14.109 11.445 1 55.97 178 ARG A CA 1
ATOM 1399 C C . ARG A 1 178 ? 12.719 14.766 12.492 1 55.97 178 ARG A C 1
ATOM 1401 O O . ARG A 1 178 ? 12.508 15.922 12.859 1 55.97 178 ARG A O 1
ATOM 1408 N N . LEU A 1 179 ? 13.672 13.914 12.898 1 53.31 179 LEU A N 1
ATOM 1409 C CA . LEU A 1 179 ? 14.57 14.383 13.953 1 53.31 179 LEU A CA 1
ATOM 1410 C C . LEU A 1 179 ? 15.367 15.594 13.477 1 53.31 179 LEU A C 1
ATOM 1412 O O . LEU A 1 179 ? 15.539 16.562 14.227 1 53.31 179 LEU A O 1
ATOM 1416 N N . ARG A 1 180 ? 15.812 15.531 12.391 1 51.91 180 ARG A N 1
ATOM 1417 C CA . ARG A 1 180 ? 16.609 16.609 11.836 1 51.91 180 ARG A CA 1
ATOM 1418 C C . ARG A 1 180 ? 15.773 17.859 11.633 1 51.91 180 ARG A C 1
ATOM 1420 O O . ARG A 1 180 ? 16.219 18.969 11.938 1 51.91 180 ARG A O 1
ATOM 1427 N N . ASP A 1 181 ? 14.641 17.703 11.055 1 53.56 181 ASP A N 1
ATOM 1428 C CA . ASP A 1 181 ? 13.766 18.859 10.852 1 53.56 181 ASP A CA 1
ATOM 1429 C C . ASP A 1 181 ? 13.453 19.547 12.172 1 53.56 181 ASP A C 1
ATOM 1431 O O . ASP A 1 181 ? 13.398 20.781 12.227 1 53.56 181 ASP A O 1
ATOM 1435 N N . GLU A 1 182 ? 13.227 18.703 13.047 1 53.03 182 GLU A N 1
ATOM 1436 C CA . GLU A 1 182 ? 13.016 19.219 14.391 1 53.03 182 GLU A CA 1
ATOM 1437 C C . GLU A 1 182 ? 14.203 20.047 14.859 1 53.03 182 GLU A C 1
ATOM 1439 O O . GLU A 1 182 ? 14.031 21.109 15.469 1 53.03 182 GLU A O 1
ATOM 1444 N N . ILE A 1 183 ? 15.234 19.531 14.555 1 51.91 183 ILE A N 1
ATOM 1445 C CA . ILE A 1 183 ? 16.453 20.203 14.961 1 51.91 183 ILE A CA 1
ATOM 1446 C C . ILE A 1 183 ? 16.578 21.531 14.211 1 51.91 183 ILE A C 1
ATOM 1448 O O . ILE A 1 183 ? 16.938 22.562 14.797 1 51.91 183 ILE A O 1
ATOM 1452 N N . ASN A 1 184 ? 16.219 21.469 13 1 51.94 184 ASN A N 1
ATOM 1453 C CA . ASN A 1 184 ? 16.375 22.672 12.172 1 51.94 184 ASN A CA 1
ATOM 1454 C C . ASN A 1 184 ? 15.305 23.719 12.508 1 51.94 184 ASN A C 1
ATOM 1456 O O . ASN A 1 184 ? 15.531 24.906 12.336 1 51.94 184 ASN A O 1
ATOM 1460 N N . ARG A 1 185 ? 14.141 23.297 12.844 1 52.22 185 ARG A N 1
ATOM 1461 C CA . ARG A 1 185 ? 13.086 24.203 13.273 1 52.22 185 ARG A CA 1
ATOM 1462 C C . ARG A 1 185 ? 13.43 24.844 14.609 1 52.22 185 ARG A C 1
ATOM 1464 O O . ARG A 1 185 ? 13.047 25.984 14.875 1 52.22 185 ARG A O 1
ATOM 1471 N N . ARG A 1 186 ? 14.086 24.141 15.406 1 48.03 186 ARG A N 1
ATOM 1472 C CA . ARG A 1 186 ? 14.484 24.656 16.703 1 48.03 186 ARG A CA 1
ATOM 1473 C C . ARG A 1 186 ? 15.648 25.641 16.578 1 48.03 186 ARG A C 1
ATOM 1475 O O . ARG A 1 186 ? 15.953 26.375 17.531 1 48.03 186 ARG A O 1
ATOM 1482 N N . LYS A 1 187 ? 16.156 25.75 15.461 1 48.19 187 LYS A N 1
ATOM 1483 C CA . LYS A 1 187 ? 17.172 26.781 15.281 1 48.19 187 LYS A CA 1
ATOM 1484 C C . LYS A 1 187 ? 16.578 28.047 14.688 1 48.19 187 LYS A C 1
ATOM 1486 O O . LYS A 1 187 ? 15.648 27.984 13.883 1 48.19 187 LYS A O 1
ATOM 1491 N N . MET B 1 1 ? -12.547 20.531 24.328 1 80.94 1 MET B N 1
ATOM 1492 C CA . MET B 1 1 ? -12.398 19.578 23.219 1 80.94 1 MET B CA 1
ATOM 1493 C C . MET B 1 1 ? -11.5 20.156 22.141 1 80.94 1 MET B C 1
ATOM 1495 O O . MET B 1 1 ? -11.531 21.359 21.859 1 80.94 1 MET B O 1
ATOM 1499 N N . ASP B 1 2 ? -10.367 19.5 21.781 1 91.69 2 ASP B N 1
ATOM 1500 C CA . ASP B 1 2 ? -9.422 20.031 20.797 1 91.69 2 ASP B CA 1
ATOM 1501 C C . ASP B 1 2 ? -10.086 20.219 19.438 1 91.69 2 ASP B C 1
ATOM 1503 O O . ASP B 1 2 ? -10.641 19.266 18.875 1 91.69 2 ASP B O 1
ATOM 1507 N N . LYS B 1 3 ? -10.18 21.484 19.078 1 97.12 3 LYS B N 1
ATOM 1508 C CA . LYS B 1 3 ? -10.805 21.844 17.797 1 97.12 3 LYS B CA 1
ATOM 1509 C C . LYS B 1 3 ? -10.117 21.141 16.641 1 97.12 3 LYS B C 1
ATOM 1511 O O . LYS B 1 3 ? -8.898 20.906 16.672 1 97.12 3 LYS B O 1
ATOM 1516 N N . LYS B 1 4 ? -10.906 20.734 15.641 1 98.44 4 LYS B N 1
ATOM 1517 C CA . LYS B 1 4 ? -10.359 20.125 14.438 1 98.44 4 LYS B CA 1
ATOM 1518 C C . LYS B 1 4 ? -10.281 21.141 13.297 1 98.44 4 LYS B C 1
ATOM 1520 O O . LYS B 1 4 ? -11.25 21.844 13.023 1 98.44 4 LYS B O 1
ATOM 1525 N N . ILE B 1 5 ? -9.125 21.219 12.688 1 98.69 5 ILE B N 1
ATOM 1526 C CA . ILE B 1 5 ? -8.875 22.109 11.562 1 98.69 5 ILE B CA 1
ATOM 1527 C C . ILE B 1 5 ? -8.75 21.297 10.273 1 98.69 5 ILE B C 1
ATOM 1529 O O . ILE B 1 5 ? -8.078 20.266 10.242 1 98.69 5 ILE B O 1
ATOM 1533 N N . GLU B 1 6 ? -9.438 21.734 9.227 1 98.81 6 GLU B N 1
ATOM 1534 C CA . GLU B 1 6 ? -9.383 21.031 7.945 1 98.81 6 GLU B CA 1
ATOM 1535 C C . GLU B 1 6 ? -8.141 21.422 7.156 1 98.81 6 GLU B C 1
ATOM 1537 O O . GLU B 1 6 ? -7.777 22.609 7.102 1 98.81 6 GLU B O 1
ATOM 1542 N N . LEU B 1 7 ? -7.535 20.422 6.648 1 98.75 7 LEU B N 1
ATOM 1543 C CA . LEU B 1 7 ? -6.344 20.609 5.828 1 98.75 7 LEU B CA 1
ATOM 1544 C C . LEU B 1 7 ? -6.582 20.109 4.406 1 98.75 7 LEU B C 1
ATOM 1546 O O . LEU B 1 7 ? -7.523 19.359 4.156 1 98.75 7 LEU B O 1
ATOM 1550 N N . GLN B 1 8 ? -5.789 20.562 3.496 1 98.06 8 GLN B N 1
ATOM 1551 C CA . GLN B 1 8 ? -5.75 20.062 2.123 1 98.06 8 GLN B CA 1
ATOM 1552 C C . GLN B 1 8 ? -4.316 19.875 1.65 1 98.06 8 GLN B C 1
ATOM 1554 O O . GLN B 1 8 ? -3.4 20.547 2.115 1 98.06 8 GLN B O 1
ATOM 1559 N N . VAL B 1 9 ? -4.148 18.938 0.761 1 97.62 9 VAL B N 1
ATOM 1560 C CA . VAL B 1 9 ? -2.812 18.719 0.213 1 97.62 9 VAL B CA 1
ATOM 1561 C C . VAL B 1 9 ? -2.457 19.859 -0.748 1 97.62 9 VAL B C 1
ATOM 1563 O O . VAL B 1 9 ? -3.18 20.109 -1.715 1 97.62 9 VAL B O 1
ATOM 1566 N N . LEU B 1 10 ? -1.331 20.484 -0.488 1 94.19 10 LEU B N 1
ATOM 1567 C CA . LEU B 1 10 ? -0.893 21.562 -1.36 1 94.19 10 LEU B CA 1
ATOM 1568 C C . LEU B 1 10 ? 0.088 21.047 -2.412 1 94.19 10 LEU B C 1
ATOM 1570 O O . LEU B 1 10 ? -0.075 21.328 -3.604 1 94.19 10 LEU B O 1
ATOM 1574 N N . ASN B 1 11 ? 1.057 20.375 -1.937 1 90.88 11 ASN B N 1
ATOM 1575 C CA . ASN B 1 11 ? 2.076 19.875 -2.852 1 90.88 11 ASN B CA 1
ATOM 1576 C C . ASN B 1 11 ? 2.979 18.844 -2.172 1 90.88 11 ASN B C 1
ATOM 1578 O O . ASN B 1 11 ? 2.83 18.578 -0.979 1 90.88 11 ASN B O 1
ATOM 1582 N N . ILE B 1 12 ? 3.764 18.203 -2.953 1 91.19 12 ILE B N 1
ATOM 1583 C CA . ILE B 1 12 ? 4.863 17.344 -2.523 1 91.19 12 ILE B CA 1
ATOM 1584 C C . ILE B 1 12 ? 6.168 17.828 -3.168 1 91.19 12 ILE B C 1
ATOM 1586 O O . ILE B 1 12 ? 6.23 18 -4.387 1 91.19 12 ILE B O 1
ATOM 1590 N N . SER B 1 13 ? 7.148 18.047 -2.295 1 84.62 13 SER B N 1
ATOM 1591 C CA . SER B 1 13 ? 8.406 18.578 -2.812 1 84.62 13 SER B CA 1
ATOM 1592 C C . SER B 1 13 ? 9.602 17.875 -2.172 1 84.62 13 SER B C 1
ATOM 1594 O O . SER B 1 13 ? 9.445 17.141 -1.196 1 84.62 13 SER B O 1
ATOM 1596 N N . ASN B 1 14 ? 10.742 18.016 -2.924 1 78.69 14 ASN B N 1
ATOM 1597 C CA . ASN B 1 14 ? 11.961 17.484 -2.311 1 78.69 14 ASN B CA 1
ATOM 1598 C C . ASN B 1 14 ? 12.227 18.141 -0.954 1 78.69 14 ASN B C 1
ATOM 1600 O O . ASN B 1 14 ? 12.047 19.344 -0.792 1 78.69 14 ASN B O 1
ATOM 1604 N N . SER B 1 15 ? 12.523 17.234 -0.105 1 73.12 15 SER B N 1
ATOM 1605 C CA . SER B 1 15 ? 12.812 17.766 1.221 1 73.12 15 SER B CA 1
ATOM 1606 C C . SER B 1 15 ? 14.203 18.406 1.271 1 73.12 15 SER B C 1
ATOM 1608 O O . SER B 1 15 ? 15.164 17.844 0.758 1 73.12 15 SER B O 1
ATOM 1610 N N . GLN B 1 16 ? 14.266 19.578 1.661 1 65.88 16 GLN B N 1
ATOM 1611 C CA . GLN B 1 16 ? 15.547 20.234 1.865 1 65.88 16 GLN B CA 1
ATOM 1612 C C . GLN B 1 16 ? 16.234 19.719 3.133 1 65.88 16 GLN B C 1
ATOM 1614 O O . GLN B 1 16 ? 17.453 19.797 3.264 1 65.88 16 GLN B O 1
ATOM 1619 N N . ALA B 1 17 ? 15.383 19.266 3.922 1 58.72 17 ALA B N 1
ATOM 1620 C CA . ALA B 1 17 ? 15.875 18.875 5.242 1 58.72 17 ALA B CA 1
ATOM 1621 C C . ALA B 1 17 ? 16.656 17.562 5.176 1 58.72 17 ALA B C 1
ATOM 1623 O O . ALA B 1 17 ? 17.562 17.344 5.973 1 58.72 17 ALA B O 1
ATOM 1624 N N . GLN B 1 18 ? 16.266 16.703 4.223 1 62.44 18 GLN B N 1
ATOM 1625 C CA . GLN B 1 18 ? 16.906 15.383 4.16 1 62.44 18 GLN B CA 1
ATOM 1626 C C . GLN B 1 18 ? 17.031 14.914 2.715 1 62.44 18 GLN B C 1
ATOM 1628 O O . GLN B 1 18 ? 16.062 14.883 1.969 1 62.44 18 GLN B O 1
ATOM 1633 N N . VAL B 1 19 ? 18.203 14.602 2.494 1 66 19 VAL B N 1
ATOM 1634 C CA . VAL B 1 19 ? 18.469 14.102 1.15 1 66 19 VAL B CA 1
ATOM 1635 C C . VAL B 1 19 ? 17.672 12.828 0.896 1 66 19 VAL B C 1
ATOM 1637 O O . VAL B 1 19 ? 17.641 11.922 1.729 1 66 19 VAL B O 1
ATOM 1640 N N . GLY B 1 20 ? 16.875 12.867 -0.105 1 73.38 20 GLY B N 1
ATOM 1641 C CA . GLY B 1 20 ? 16.141 11.68 -0.503 1 73.38 20 GLY B CA 1
ATOM 1642 C C . GLY B 1 20 ? 14.727 11.641 0.066 1 73.38 20 GLY B C 1
ATOM 1643 O O . GLY B 1 20 ? 13.938 10.75 -0.267 1 73.38 20 GLY B O 1
ATOM 1644 N N . ALA B 1 21 ? 14.555 12.633 0.938 1 80.31 21 ALA B N 1
ATOM 1645 C CA . ALA B 1 21 ? 13.219 12.695 1.531 1 80.31 21 ALA B CA 1
ATOM 1646 C C . ALA B 1 21 ? 12.359 13.734 0.826 1 80.31 21 ALA B C 1
ATOM 1648 O O . ALA B 1 21 ? 12.859 14.523 0.015 1 80.31 21 ALA B O 1
ATOM 1649 N N . TYR B 1 22 ? 11.07 13.586 1.067 1 86.88 22 TYR B N 1
ATOM 1650 C CA . TYR B 1 22 ? 10.094 14.508 0.489 1 86.88 22 TYR B CA 1
ATOM 1651 C C . TYR B 1 22 ? 9.266 15.18 1.578 1 86.88 22 TYR B C 1
ATOM 1653 O O . TYR B 1 22 ? 9.125 14.641 2.68 1 86.88 22 TYR B O 1
ATOM 1661 N N . ALA B 1 23 ? 8.844 16.359 1.208 1 88.44 23 ALA B N 1
ATOM 1662 C CA . ALA B 1 23 ? 7.906 17.062 2.086 1 88.44 23 ALA B CA 1
ATOM 1663 C C . ALA B 1 23 ? 6.5 17.062 1.495 1 88.44 23 ALA B C 1
ATOM 1665 O O . ALA B 1 23 ? 6.285 17.578 0.391 1 88.44 23 ALA B O 1
ATOM 1666 N N . LEU B 1 24 ? 5.641 16.406 2.184 1 94.12 24 LEU B N 1
ATOM 1667 C CA . LEU B 1 24 ? 4.211 16.547 1.924 1 94.12 24 LEU B CA 1
ATOM 1668 C C . LEU B 1 24 ? 3.641 17.75 2.66 1 94.12 24 LEU B C 1
ATOM 1670 O O . LEU B 1 24 ? 3.604 17.766 3.893 1 94.12 24 LEU B O 1
ATOM 1674 N N . VAL B 1 25 ? 3.191 18.734 1.904 1 94.19 25 VAL B N 1
ATOM 1675 C CA . VAL B 1 25 ? 2.766 19.984 2.533 1 94.19 25 VAL B CA 1
ATOM 1676 C C . VAL B 1 25 ? 1.241 20.047 2.566 1 94.19 25 VAL B C 1
ATOM 1678 O O . VAL B 1 25 ? 0.589 20.031 1.521 1 94.19 25 VAL B O 1
ATOM 1681 N N . LEU B 1 26 ? 0.738 20.094 3.768 1 97.69 26 LEU B N 1
ATOM 1682 C CA . LEU B 1 26 ? -0.69 20.297 3.977 1 97.69 26 LEU B CA 1
ATOM 1683 C C . LEU B 1 26 ? -0.98 21.75 4.344 1 97.69 26 LEU B C 1
ATOM 1685 O O . LEU B 1 26 ? -0.273 22.344 5.164 1 97.69 26 LEU B O 1
ATOM 1689 N N . GLY B 1 27 ? -1.997 22.297 3.717 1 97.62 27 GLY B N 1
ATOM 1690 C CA . GLY B 1 27 ? -2.414 23.656 4.023 1 97.62 27 GLY B CA 1
ATOM 1691 C C . GLY B 1 27 ? -3.752 23.719 4.734 1 97.62 27 GLY B C 1
ATOM 1692 O O . GLY B 1 27 ? -4.66 22.938 4.438 1 97.62 27 GLY B O 1
ATOM 1693 N N . GLU B 1 28 ? -3.832 24.688 5.609 1 98 28 GLU B N 1
ATOM 1694 C CA . GLU B 1 28 ? -5.102 24.938 6.289 1 98 28 GLU B CA 1
ATOM 1695 C C . GLU B 1 28 ? -6.152 25.453 5.316 1 98 28 GLU B C 1
ATOM 1697 O O . GLU B 1 28 ? -5.906 26.422 4.59 1 98 28 GLU B O 1
ATOM 1702 N N . VAL B 1 29 ? -7.32 24.766 5.297 1 97.69 29 VAL B N 1
ATOM 1703 C CA . VAL B 1 29 ? -8.422 25.25 4.469 1 97.69 29 VAL B CA 1
ATOM 1704 C C . VAL B 1 29 ? -8.953 26.562 5.035 1 97.69 29 VAL B C 1
ATOM 1706 O O . VAL B 1 29 ? -9.359 26.625 6.195 1 97.69 29 VAL B O 1
ATOM 1709 N N . GLY B 1 30 ? -8.938 27.594 4.27 1 95.75 30 GLY B N 1
ATOM 1710 C CA . GLY B 1 30 ? -9.391 28.891 4.723 1 95.75 30 GLY B CA 1
ATOM 1711 C C . GLY B 1 30 ? -8.367 29.625 5.574 1 95.75 30 GLY B C 1
ATOM 1712 O O . GLY B 1 30 ? -8.695 30.609 6.25 1 95.75 30 GLY B O 1
ATOM 1713 N N . GLY B 1 31 ? -7.164 29.109 5.637 1 94.94 31 GLY B N 1
ATOM 1714 C CA . GLY B 1 31 ? -6.102 29.688 6.438 1 94.94 31 GLY B CA 1
ATOM 1715 C C . GLY B 1 31 ? -4.758 29.688 5.738 1 94.94 31 GLY B C 1
ATOM 1716 O O . GLY B 1 31 ? -4.648 29.25 4.594 1 94.94 31 GLY B O 1
ATOM 1717 N N . GLU B 1 32 ? -3.758 30.234 6.461 1 93.88 32 GLU B N 1
ATOM 1718 C CA . GLU B 1 32 ? -2.449 30.422 5.848 1 93.88 32 GLU B CA 1
ATOM 1719 C C . GLU B 1 32 ? -1.423 29.453 6.406 1 93.88 32 GLU B C 1
ATOM 1721 O O . GLU B 1 32 ? -0.298 29.359 5.906 1 93.88 32 GLU B O 1
ATOM 1726 N N . ARG B 1 33 ? -1.799 28.766 7.395 1 95 33 ARG B N 1
ATOM 1727 C CA . ARG B 1 33 ? -0.841 27.844 8.016 1 95 33 ARG B CA 1
ATOM 1728 C C . ARG B 1 33 ? -0.568 26.641 7.121 1 95 33 ARG B C 1
ATOM 1730 O O . ARG B 1 33 ? -1.479 26.125 6.465 1 95 33 ARG B O 1
ATOM 1737 N N . GLN B 1 34 ? 0.68 26.234 7.094 1 95.62 34 GLN B N 1
ATOM 1738 C CA . GLN B 1 34 ? 1.104 25.047 6.34 1 95.62 34 GLN B CA 1
ATOM 1739 C C . GLN B 1 34 ? 1.807 24.047 7.246 1 95.62 34 GLN B C 1
ATOM 1741 O O . GLN B 1 34 ? 2.529 24.438 8.172 1 95.62 34 GLN B O 1
ATOM 1746 N N . LEU B 1 35 ? 1.562 22.797 6.957 1 95.25 35 LEU B N 1
ATOM 1747 C CA . LEU B 1 35 ? 2.141 21.719 7.734 1 95.25 35 LEU B CA 1
ATOM 1748 C C . LEU B 1 35 ? 2.955 20.781 6.844 1 95.25 35 LEU B C 1
ATOM 1750 O O . LEU B 1 35 ? 2.391 20.016 6.07 1 95.25 35 LEU B O 1
ATOM 1754 N N . PRO B 1 36 ? 4.242 20.844 6.895 1 92.62 36 PRO B N 1
ATOM 1755 C CA . PRO B 1 36 ? 5.055 19.875 6.16 1 92.62 36 PRO B CA 1
ATOM 1756 C C . PRO B 1 36 ? 5.176 18.531 6.887 1 92.62 36 PRO B C 1
ATOM 1758 O O . PRO B 1 36 ? 5.395 18.5 8.102 1 92.62 36 PRO B O 1
ATOM 1761 N N . ILE B 1 37 ? 4.98 17.484 6.219 1 93.31 37 ILE B N 1
ATOM 1762 C CA . ILE B 1 37 ? 5.191 16.141 6.723 1 93.31 37 ILE B CA 1
ATOM 1763 C C . ILE B 1 37 ? 6.254 15.43 5.887 1 93.31 37 ILE B C 1
ATOM 1765 O O . ILE B 1 37 ? 6.086 15.242 4.68 1 93.31 37 ILE B O 1
ATOM 1769 N N . ILE B 1 38 ? 7.305 15.062 6.488 1 88.81 38 ILE B N 1
ATOM 1770 C CA . ILE B 1 38 ? 8.414 14.43 5.781 1 88.81 38 ILE B CA 1
ATOM 1771 C C . ILE B 1 38 ? 8.078 12.961 5.512 1 88.81 38 ILE B C 1
ATOM 1773 O O . ILE B 1 38 ? 7.723 12.219 6.43 1 88.81 38 ILE B O 1
ATOM 1777 N N . ILE B 1 39 ? 8.25 12.586 4.27 1 90.25 39 ILE B N 1
ATOM 1778 C CA . ILE B 1 39 ? 7.906 11.219 3.883 1 90.25 39 ILE B CA 1
ATOM 1779 C C . ILE B 1 39 ? 8.992 10.656 2.969 1 90.25 39 ILE B C 1
ATOM 1781 O O . ILE B 1 39 ? 9.844 11.398 2.467 1 90.25 39 ILE B O 1
ATOM 1785 N N . GLY B 1 40 ? 9 9.359 2.85 1 86.75 40 GLY B N 1
ATOM 1786 C CA . GLY B 1 40 ? 9.93 8.695 1.952 1 86.75 40 GLY B CA 1
ATOM 1787 C C . GLY B 1 40 ? 9.492 8.734 0.501 1 86.75 40 GLY B C 1
ATOM 1788 O O . GLY B 1 40 ? 8.367 9.141 0.198 1 86.75 40 GLY B O 1
ATOM 1789 N N . PRO B 1 41 ? 10.406 8.305 -0.336 1 85.62 41 PRO B N 1
ATOM 1790 C CA . PRO B 1 41 ? 10.117 8.352 -1.771 1 85.62 41 PRO B CA 1
ATOM 1791 C C . PRO B 1 41 ? 8.891 7.531 -2.156 1 85.62 41 PRO B C 1
ATOM 1793 O O . PRO B 1 41 ? 8.086 7.969 -2.984 1 85.62 41 PRO B O 1
ATOM 1796 N N . ALA B 1 42 ? 8.734 6.344 -1.628 1 87.75 42 ALA B N 1
ATOM 1797 C CA . ALA B 1 42 ? 7.617 5.473 -1.986 1 87.75 42 ALA B CA 1
ATOM 1798 C C . ALA B 1 42 ? 6.281 6.109 -1.603 1 87.75 42 ALA B C 1
ATOM 1800 O O . ALA B 1 42 ? 5.32 6.062 -2.373 1 87.75 42 ALA B O 1
ATOM 1801 N N . GLU B 1 43 ? 6.262 6.684 -0.453 1 92.56 43 GLU B N 1
ATOM 1802 C CA . GLU B 1 43 ? 5.055 7.359 0.017 1 92.56 43 GLU B CA 1
ATOM 1803 C C . GLU B 1 43 ? 4.727 8.57 -0.852 1 92.56 43 GLU B C 1
ATOM 1805 O O . GLU B 1 43 ? 3.564 8.797 -1.2 1 92.56 43 GLU B O 1
ATOM 1810 N N . ALA B 1 44 ? 5.758 9.289 -1.117 1 91.12 44 ALA B N 1
ATOM 1811 C CA . ALA B 1 44 ? 5.598 10.477 -1.958 1 91.12 44 ALA B CA 1
ATOM 1812 C C . ALA B 1 44 ? 5.055 10.102 -3.334 1 91.12 44 ALA B C 1
ATOM 1814 O O . ALA B 1 44 ? 4.141 10.75 -3.846 1 91.12 44 ALA B O 1
ATOM 1815 N N . GLN B 1 45 ? 5.539 9.109 -3.824 1 88.81 45 GLN B N 1
ATOM 1816 C CA . GLN B 1 45 ? 5.113 8.656 -5.145 1 88.81 45 GLN B CA 1
ATOM 1817 C C . GLN B 1 45 ? 3.652 8.219 -5.129 1 88.81 45 GLN B C 1
ATOM 1819 O O . GLN B 1 45 ? 2.887 8.57 -6.031 1 88.81 45 GLN B O 1
ATOM 1824 N N . ALA B 1 46 ? 3.283 7.469 -4.152 1 92.19 46 ALA B N 1
ATOM 1825 C CA . ALA B 1 46 ? 1.926 6.941 -4.031 1 92.19 46 ALA B CA 1
ATOM 1826 C C . ALA B 1 46 ? 0.898 8.07 -4.027 1 92.19 46 ALA B C 1
ATOM 1828 O O . ALA B 1 46 ? -0.163 7.953 -4.645 1 92.19 46 ALA B O 1
ATOM 1829 N N . THR B 1 47 ? 1.232 9.117 -3.361 1 94.56 47 THR B N 1
ATOM 1830 C CA . THR B 1 47 ? 0.307 10.242 -3.258 1 94.56 47 THR B CA 1
ATOM 1831 C C . THR B 1 47 ? 0.374 11.117 -4.508 1 94.56 47 THR B C 1
ATOM 1833 O O . THR B 1 47 ? -0.657 11.555 -5.023 1 94.56 47 THR B O 1
ATOM 1836 N N . ALA B 1 48 ? 1.545 11.367 -5.047 1 90.88 48 ALA B N 1
ATOM 1837 C CA . ALA B 1 48 ? 1.766 12.242 -6.195 1 90.88 48 ALA B CA 1
ATOM 1838 C C . ALA B 1 48 ? 1.05 11.711 -7.434 1 90.88 48 ALA B C 1
ATOM 1840 O O . ALA B 1 48 ? 0.477 12.484 -8.203 1 90.88 48 ALA B O 1
ATOM 1841 N N . ILE B 1 49 ? 1.058 10.445 -7.609 1 89.44 49 ILE B N 1
ATOM 1842 C CA . ILE B 1 49 ? 0.449 9.836 -8.789 1 89.44 49 ILE B CA 1
ATOM 1843 C C . ILE B 1 49 ? -1.047 10.141 -8.812 1 89.44 49 ILE B C 1
ATOM 1845 O O . ILE B 1 49 ? -1.6 10.484 -9.859 1 89.44 49 ILE B O 1
ATOM 1849 N N . CYS B 1 50 ? -1.646 10.008 -7.727 1 91.56 50 CYS B N 1
ATOM 1850 C CA . CYS B 1 50 ? -3.072 10.289 -7.637 1 91.56 50 CYS B CA 1
ATOM 1851 C C . CYS B 1 50 ? -3.338 11.781 -7.812 1 91.56 50 CYS B C 1
ATOM 1853 O O . CYS B 1 50 ? -4.238 12.172 -8.562 1 91.56 50 CYS B O 1
ATOM 1855 N N . LEU B 1 51 ? -2.561 12.625 -7.176 1 91.12 51 LEU B N 1
ATOM 1856 C CA . LEU B 1 51 ? -2.766 14.07 -7.207 1 91.12 51 LEU B CA 1
ATOM 1857 C C . LEU B 1 51 ? -2.639 14.609 -8.625 1 91.12 51 LEU B C 1
ATOM 1859 O O . LEU B 1 51 ? -3.342 15.547 -9.008 1 91.12 51 LEU B O 1
ATOM 1863 N N . LYS B 1 52 ? -1.854 13.977 -9.367 1 88.94 52 LYS B N 1
ATOM 1864 C CA . LYS B 1 52 ? -1.599 14.438 -10.727 1 88.94 52 LYS B CA 1
ATOM 1865 C C . LYS B 1 52 ? -2.588 13.828 -11.711 1 88.94 52 LYS B C 1
ATOM 1867 O O . LYS B 1 52 ? -2.582 14.164 -12.898 1 88.94 52 LYS B O 1
ATOM 1872 N N . GLY B 1 53 ? -3.32 12.898 -11.242 1 88.31 53 GLY B N 1
ATOM 1873 C CA . GLY B 1 53 ? -4.328 12.281 -12.094 1 88.31 53 GLY B CA 1
ATOM 1874 C C . GLY B 1 53 ? -3.748 11.281 -13.078 1 88.31 53 GLY B C 1
ATOM 1875 O O . GLY B 1 53 ? -4.332 11.039 -14.133 1 88.31 53 GLY B O 1
ATOM 1876 N N . VAL B 1 54 ? -2.598 10.844 -12.797 1 82.12 54 VAL B N 1
ATOM 1877 C CA . VAL B 1 54 ? -1.973 9.844 -13.656 1 82.12 54 VAL B CA 1
ATOM 1878 C C . VAL B 1 54 ? -2.604 8.477 -13.406 1 82.12 54 VAL B C 1
ATOM 1880 O O . VAL B 1 54 ? -2.729 8.047 -12.258 1 82.12 54 VAL B O 1
ATOM 1883 N N . LYS B 1 55 ? -3.027 7.863 -14.445 1 80 55 LYS B N 1
ATOM 1884 C CA . LYS B 1 55 ? -3.617 6.531 -14.32 1 80 55 LYS B CA 1
ATOM 1885 C C . LYS B 1 55 ? -2.607 5.449 -14.688 1 80 55 LYS B C 1
ATOM 1887 O O . LYS B 1 55 ? -2.141 5.387 -15.828 1 80 55 LYS B O 1
ATOM 1892 N N . ALA B 1 56 ? -2.24 4.773 -13.656 1 80.44 56 ALA B N 1
ATOM 1893 C CA . ALA B 1 56 ? -1.358 3.637 -13.914 1 80.44 56 ALA B CA 1
ATOM 1894 C C . ALA B 1 56 ? -2.1 2.521 -14.648 1 80.44 56 ALA B C 1
ATOM 1896 O O . ALA B 1 56 ? -3.312 2.365 -14.492 1 80.44 56 ALA B O 1
ATOM 1897 N N . PRO B 1 57 ? -1.409 1.765 -15.484 1 81.12 57 PRO B N 1
ATOM 1898 C CA . PRO B 1 57 ? -2.057 0.673 -16.219 1 81.12 57 PRO B CA 1
ATOM 1899 C C . PRO B 1 57 ? -2.719 -0.345 -15.289 1 81.12 57 PRO B C 1
ATOM 1901 O O . PRO B 1 57 ? -3.736 -0.942 -15.648 1 81.12 57 PRO B O 1
ATOM 1904 N N . ARG B 1 58 ? -2.1 -0.502 -14.164 1 88.12 58 ARG B N 1
ATOM 1905 C CA . ARG B 1 58 ? -2.627 -1.375 -13.125 1 88.12 58 ARG B CA 1
ATOM 1906 C C . ARG B 1 58 ? -2.777 -0.624 -11.805 1 88.12 58 ARG B C 1
ATOM 1908 O O . ARG B 1 58 ? -2.031 0.319 -11.531 1 88.12 58 ARG B O 1
ATOM 1915 N N . PRO B 1 59 ? -3.795 -1.046 -11.07 1 92.62 59 PRO B N 1
ATOM 1916 C CA . PRO B 1 59 ? -3.998 -0.369 -9.789 1 92.62 59 PRO B CA 1
ATOM 1917 C C . PRO B 1 59 ? -2.785 -0.476 -8.867 1 92.62 59 PRO B C 1
ATOM 1919 O O . PRO B 1 59 ? -2.268 -1.573 -8.648 1 92.62 59 PRO B O 1
ATOM 1922 N N . LEU B 1 60 ? -2.402 0.634 -8.383 1 94.44 60 LEU B N 1
ATOM 1923 C CA . LEU B 1 60 ? -1.365 0.617 -7.359 1 94.44 60 LEU B CA 1
ATOM 1924 C C . LEU B 1 60 ? -1.946 0.23 -6.004 1 94.44 60 LEU B C 1
ATOM 1926 O O . LEU B 1 60 ? -3.156 0.032 -5.879 1 94.44 60 LEU B O 1
ATOM 1930 N N . THR B 1 61 ? -1.104 0.125 -5.074 1 97.19 61 THR B N 1
ATOM 1931 C CA . THR B 1 61 ? -1.481 -0.449 -3.787 1 97.19 61 THR B CA 1
ATOM 1932 C C . THR B 1 61 ? -2.67 0.297 -3.189 1 97.19 61 THR B C 1
ATOM 1934 O O . THR B 1 61 ? -3.656 -0.32 -2.783 1 97.19 61 THR B O 1
ATOM 1937 N N . HIS B 1 62 ? -2.613 1.647 -3.16 1 98.19 62 HIS B N 1
ATOM 1938 C CA . HIS B 1 62 ? -3.68 2.41 -2.521 1 98.19 62 HIS B CA 1
ATOM 1939 C C . HIS B 1 62 ? -4.934 2.438 -3.387 1 98.19 62 HIS B C 1
ATOM 1941 O O . HIS B 1 62 ? -6.043 2.602 -2.875 1 98.19 62 HIS B O 1
ATOM 1947 N N . ASP B 1 63 ? -4.742 2.293 -4.703 1 97.31 63 ASP B N 1
ATOM 1948 C CA . ASP B 1 63 ? -5.902 2.129 -5.57 1 97.31 63 ASP B CA 1
ATOM 1949 C C . ASP B 1 63 ? -6.645 0.831 -5.258 1 97.31 63 ASP B C 1
ATOM 1951 O O . ASP B 1 63 ? -7.871 0.819 -5.152 1 97.31 63 ASP B O 1
ATOM 1955 N N . LEU B 1 64 ? -5.871 -0.188 -5.145 1 98.19 64 LEU B N 1
ATOM 1956 C CA . LEU B 1 64 ? -6.438 -1.485 -4.789 1 98.19 64 LEU B CA 1
ATOM 1957 C C . LEU B 1 64 ? -7.141 -1.421 -3.439 1 98.19 64 LEU B C 1
ATOM 1959 O O . LEU B 1 64 ? -8.258 -1.919 -3.295 1 98.19 64 LEU B O 1
ATOM 1963 N N . PHE B 1 65 ? -6.496 -0.803 -2.529 1 98.62 65 PHE B N 1
ATOM 1964 C CA . PHE B 1 65 ? -7.039 -0.628 -1.188 1 98.62 65 PHE B CA 1
ATOM 1965 C C . PHE B 1 65 ? -8.383 0.084 -1.238 1 98.62 65 PHE B C 1
ATOM 1967 O O . PHE B 1 65 ? -9.383 -0.425 -0.722 1 98.62 65 PHE B O 1
ATOM 1974 N N . TYR B 1 66 ? -8.414 1.202 -1.943 1 98.44 66 TYR B N 1
ATOM 1975 C CA . TYR B 1 66 ? -9.633 2.004 -2.039 1 98.44 66 TYR B CA 1
ATOM 1976 C C . TYR B 1 66 ? -10.727 1.25 -2.785 1 98.44 66 TYR B C 1
ATOM 1978 O O . TYR B 1 66 ? -11.891 1.299 -2.398 1 98.44 66 TYR B O 1
ATOM 1986 N N . THR B 1 67 ? -10.359 0.535 -3.82 1 97.25 67 THR B N 1
ATOM 1987 C CA . THR B 1 67 ? -11.312 -0.276 -4.566 1 97.25 67 THR B CA 1
ATOM 1988 C C . THR B 1 67 ? -11.938 -1.338 -3.668 1 97.25 67 THR B C 1
ATOM 1990 O O . THR B 1 67 ? -13.148 -1.56 -3.711 1 97.25 67 THR B O 1
ATOM 1993 N N . CYS B 1 68 ? -11.133 -1.971 -2.844 1 97.94 68 CYS B N 1
ATOM 1994 C CA . CYS B 1 68 ? -11.633 -2.998 -1.938 1 97.94 68 CYS B CA 1
ATOM 1995 C C . CYS B 1 68 ? -12.633 -2.412 -0.949 1 97.94 68 CYS B C 1
ATOM 1997 O O . CYS B 1 68 ? -13.688 -3 -0.704 1 97.94 68 CYS B O 1
ATOM 1999 N N . LEU B 1 69 ? -12.281 -1.252 -0.389 1 97.81 69 LEU B N 1
ATOM 2000 C CA . LEU B 1 69 ? -13.211 -0.593 0.523 1 97.81 69 LEU B CA 1
ATOM 2001 C C . LEU B 1 69 ? -14.555 -0.338 -0.156 1 97.81 69 LEU B C 1
ATOM 2003 O O . LEU B 1 69 ? -15.609 -0.638 0.41 1 97.81 69 LEU B O 1
ATOM 2007 N N . ASN B 1 70 ? -14.5 0.104 -1.39 1 97.19 70 ASN B N 1
ATOM 2008 C CA . ASN B 1 70 ? -15.719 0.423 -2.135 1 97.19 70 ASN B CA 1
ATOM 2009 C C . ASN B 1 70 ? -16.531 -0.829 -2.436 1 97.19 70 ASN B C 1
ATOM 2011 O O . ASN B 1 70 ? -17.75 -0.845 -2.23 1 97.19 70 ASN B O 1
ATOM 2015 N N . VAL B 1 71 ? -15.844 -1.819 -2.863 1 96.56 71 VAL B N 1
ATOM 2016 C CA . VAL B 1 71 ? -16.516 -3.053 -3.252 1 96.56 71 VAL B CA 1
ATOM 2017 C C . VAL B 1 71 ? -17.172 -3.691 -2.029 1 96.56 71 VAL B C 1
ATOM 2019 O O . VAL B 1 71 ? -18.234 -4.316 -2.137 1 96.56 71 VAL B O 1
ATOM 2022 N N . LEU B 1 72 ? -16.609 -3.41 -0.873 1 95.69 72 LEU B N 1
ATOM 2023 C CA . LEU B 1 72 ? -17.125 -3.986 0.367 1 95.69 72 LEU B CA 1
ATOM 2024 C C . LEU B 1 72 ? -18.188 -3.084 0.988 1 95.69 72 LEU B C 1
ATOM 2026 O O . LEU B 1 72 ? -18.656 -3.342 2.102 1 95.69 72 LEU B O 1
ATOM 2030 N N . GLY B 1 73 ? -18.5 -2.029 0.297 1 95.94 73 GLY B N 1
ATOM 2031 C CA . GLY B 1 73 ? -19.547 -1.138 0.754 1 95.94 73 GLY B CA 1
ATOM 2032 C C . GLY B 1 73 ? -19.125 -0.239 1.896 1 95.94 73 GLY B C 1
ATOM 2033 O O . GLY B 1 73 ? -19.938 0.13 2.746 1 95.94 73 GLY B O 1
ATOM 2034 N N . THR B 1 74 ? -17.875 0.034 1.919 1 97.75 74 THR B N 1
ATOM 2035 C CA . THR B 1 74 ? -17.328 0.865 2.986 1 97.75 74 THR B CA 1
ATOM 2036 C C . THR B 1 74 ? -16.922 2.23 2.447 1 97.75 74 THR B C 1
ATOM 2038 O O . THR B 1 74 ? -16.188 2.318 1.451 1 97.75 74 THR B O 1
ATOM 2041 N N . LYS B 1 75 ? -17.375 3.262 3.098 1 98.19 75 LYS B N 1
ATOM 2042 C CA . LYS B 1 75 ? -17.047 4.625 2.689 1 98.19 75 LYS B CA 1
ATOM 2043 C C . LYS B 1 75 ? -16 5.234 3.613 1 98.19 75 LYS B C 1
ATOM 2045 O O . LYS B 1 75 ? -16.078 5.086 4.832 1 98.19 75 LYS B O 1
ATOM 2050 N N . MET B 1 76 ? -15.008 5.832 3.025 1 98.38 76 MET B N 1
ATOM 2051 C CA . MET B 1 76 ? -14.062 6.617 3.814 1 98.38 76 MET B CA 1
ATOM 2052 C C . MET B 1 76 ? -14.625 7.996 4.129 1 98.38 76 MET B C 1
ATOM 2054 O O . MET B 1 76 ? -14.922 8.773 3.219 1 98.38 76 MET B O 1
ATOM 2058 N N . LEU B 1 77 ? -14.68 8.367 5.379 1 98.62 77 LEU B N 1
ATOM 2059 C CA . LEU B 1 77 ? -15.352 9.594 5.793 1 98.62 77 LEU B CA 1
ATOM 2060 C C . LEU B 1 77 ? -14.359 10.734 5.93 1 98.62 77 LEU B C 1
ATOM 2062 O O . LEU B 1 77 ? -14.609 11.844 5.449 1 98.62 77 LEU B O 1
ATOM 2066 N N . ARG B 1 78 ? -13.289 10.453 6.637 1 98.81 78 ARG B N 1
ATOM 2067 C CA . ARG B 1 78 ? -12.312 11.5 6.926 1 98.81 78 ARG B CA 1
ATOM 2068 C C . ARG B 1 78 ? -11.047 10.914 7.535 1 98.81 78 ARG B C 1
ATOM 2070 O O . ARG B 1 78 ? -11.031 9.758 7.961 1 98.81 78 ARG B O 1
ATOM 2077 N N . VAL B 1 79 ? -10.016 11.703 7.504 1 98.88 79 VAL B N 1
ATOM 2078 C CA . VAL B 1 79 ? -8.758 11.438 8.188 1 98.88 79 VAL B CA 1
ATOM 2079 C C . VAL B 1 79 ? -8.539 12.461 9.297 1 98.88 79 VAL B C 1
ATOM 2081 O O . VAL B 1 79 ? -8.852 13.641 9.125 1 98.88 79 VAL B O 1
ATOM 2084 N N . LEU B 1 80 ? -8.055 12.008 10.406 1 98.94 80 LEU B N 1
ATOM 2085 C CA . LEU B 1 80 ? -7.715 12.914 11.5 1 98.94 80 LEU B CA 1
ATOM 2086 C C . LEU B 1 80 ? -6.277 12.695 11.961 1 98.94 80 LEU B C 1
ATOM 2088 O O . LEU B 1 80 ? -5.926 11.602 12.422 1 98.94 80 LEU B O 1
ATOM 2092 N N . ILE B 1 81 ? -5.457 13.711 11.75 1 98.75 81 ILE B N 1
ATOM 2093 C CA . ILE B 1 81 ? -4.141 13.703 12.375 1 98.75 81 ILE B CA 1
ATOM 2094 C C . ILE B 1 81 ? -4.277 14.016 13.867 1 98.75 81 ILE B C 1
ATOM 2096 O O . ILE B 1 81 ? -4.574 15.148 14.242 1 98.75 81 ILE B O 1
ATOM 2100 N N . TYR B 1 82 ? -4 13.031 14.742 1 98.38 82 TYR B N 1
ATOM 2101 C CA . TYR B 1 82 ? -4.43 13.18 16.125 1 98.38 82 TYR B CA 1
ATOM 2102 C C . TYR B 1 82 ? -3.229 13.242 17.062 1 98.38 82 TYR B C 1
ATOM 2104 O O . TYR B 1 82 ? -3.371 13.562 18.25 1 98.38 82 TYR B O 1
ATOM 2112 N N . LYS B 1 83 ? -2.076 12.922 16.516 1 97.06 83 LYS B N 1
ATOM 2113 C CA . LYS B 1 83 ? -0.891 12.859 17.359 1 97.06 83 LYS B CA 1
ATOM 2114 C C . LYS B 1 83 ? 0.37 13.203 16.578 1 97.06 83 LYS B C 1
ATOM 2116 O O . LYS B 1 83 ? 0.475 12.883 15.391 1 97.06 83 LYS B O 1
ATOM 2121 N N . ALA B 1 84 ? 1.226 13.969 17.219 1 93.88 84 ALA B N 1
ATOM 2122 C CA . ALA B 1 84 ? 2.566 14.273 16.734 1 93.88 84 ALA B CA 1
ATOM 2123 C C . ALA B 1 84 ? 3.609 14.086 17.828 1 93.88 84 ALA B C 1
ATOM 2125 O O . ALA B 1 84 ? 3.525 14.703 18.891 1 93.88 84 ALA B O 1
ATOM 2126 N N . LYS B 1 85 ? 4.473 13.148 17.578 1 89.44 85 LYS B N 1
ATOM 2127 C CA . LYS B 1 85 ? 5.543 12.883 18.531 1 89.44 85 LYS B CA 1
ATOM 2128 C C . LYS B 1 85 ? 6.898 12.812 17.828 1 89.44 85 LYS B C 1
ATOM 2130 O O . LYS B 1 85 ? 7.129 11.938 17 1 89.44 85 LYS B O 1
ATOM 2135 N N . GLU B 1 86 ? 7.805 13.719 18.203 1 82.94 86 GLU B N 1
ATOM 2136 C CA . GLU B 1 86 ? 9.164 13.727 17.688 1 82.94 86 GLU B CA 1
ATOM 2137 C C . GLU B 1 86 ? 9.172 13.711 16.156 1 82.94 86 GLU B C 1
ATOM 2139 O O . GLU B 1 86 ? 9.898 12.914 15.547 1 82.94 86 GLU B O 1
ATOM 2144 N N . GLY B 1 87 ? 8.195 14.516 15.594 1 80.06 87 GLY B N 1
ATOM 2145 C CA . GLY B 1 87 ? 8.195 14.688 14.156 1 80.06 87 GLY B CA 1
ATOM 2146 C C . GLY B 1 87 ? 7.402 13.617 13.422 1 80.06 87 GLY B C 1
ATOM 2147 O O . GLY B 1 87 ? 7.273 13.664 12.203 1 80.06 87 GLY B O 1
ATOM 2148 N N . VAL B 1 88 ? 6.922 12.695 14.203 1 87.81 88 VAL B N 1
ATOM 2149 C CA . VAL B 1 88 ? 6.117 11.641 13.602 1 87.81 88 VAL B CA 1
ATOM 2150 C C . VAL B 1 88 ? 4.633 11.914 13.852 1 87.81 88 VAL B C 1
ATOM 2152 O O . VAL B 1 88 ? 4.223 12.156 14.992 1 87.81 88 VAL B O 1
ATOM 2155 N N . PHE B 1 89 ? 3.887 11.883 12.766 1 94.62 89 PHE B N 1
ATOM 2156 C CA . PHE B 1 89 ? 2.455 12.141 12.867 1 94.62 89 PHE B CA 1
ATOM 2157 C C . PHE B 1 89 ? 1.666 10.836 12.797 1 94.62 89 PHE B C 1
ATOM 2159 O O . PHE B 1 89 ? 2.059 9.906 12.094 1 94.62 89 PHE B O 1
ATOM 2166 N N . TYR B 1 90 ? 0.616 10.797 13.531 1 96.44 90 TYR B N 1
ATOM 2167 C CA . TYR B 1 90 ? -0.305 9.664 13.57 1 96.44 90 TYR B CA 1
ATOM 2168 C C . TYR B 1 90 ? -1.698 10.078 13.117 1 96.44 90 TYR B C 1
ATOM 2170 O O . TYR B 1 90 ? -2.162 11.172 13.438 1 96.44 90 TYR B O 1
ATOM 2178 N N . SER B 1 91 ? -2.326 9.117 12.445 1 98.56 91 SER B N 1
ATOM 2179 C CA . SER B 1 91 ? -3.643 9.492 11.93 1 98.56 91 SER B CA 1
ATOM 2180 C C . SER B 1 91 ? -4.652 8.367 12.148 1 98.56 91 SER B C 1
ATOM 2182 O O . SER B 1 91 ? -4.289 7.191 12.148 1 98.56 91 SER B O 1
ATOM 2184 N N . TYR B 1 92 ? -5.859 8.812 12.336 1 98.69 92 TYR B N 1
ATOM 2185 C CA . TYR B 1 92 ? -7 7.914 12.234 1 98.69 92 TYR B CA 1
ATOM 2186 C C . TYR B 1 92 ? -7.668 8.031 10.867 1 98.69 92 TYR B C 1
ATOM 2188 O O . TYR B 1 92 ? -7.797 9.133 10.328 1 98.69 92 TYR B O 1
ATOM 2196 N N . ILE B 1 93 ? -8.023 6.855 10.391 1 98.81 93 ILE B N 1
ATOM 2197 C CA . ILE B 1 93 ? -8.953 6.793 9.258 1 98.81 93 ILE B CA 1
ATOM 2198 C C . ILE B 1 93 ? -10.344 6.418 9.758 1 98.81 93 ILE B C 1
ATOM 2200 O O . ILE B 1 93 ? -10.5 5.469 10.523 1 98.81 93 ILE B O 1
ATOM 2204 N N . TYR B 1 94 ? -11.312 7.188 9.367 1 98.81 94 TYR B N 1
ATOM 2205 C CA . TYR B 1 94 ? -12.703 6.879 9.703 1 98.81 94 TYR B CA 1
ATOM 2206 C C . TYR B 1 94 ? -13.43 6.27 8.516 1 98.81 94 TYR B C 1
ATOM 2208 O O . TYR B 1 94 ? -13.539 6.898 7.457 1 98.81 94 TYR B O 1
ATOM 2216 N N . LEU B 1 95 ? -13.914 5.043 8.773 1 98.56 95 LEU B N 1
ATOM 2217 C CA . LEU B 1 95 ? -14.656 4.289 7.762 1 98.56 95 LEU B CA 1
ATOM 2218 C C . LEU B 1 95 ? -16.109 4.098 8.18 1 98.56 95 LEU B C 1
ATOM 2220 O O . LEU B 1 95 ? -16.391 3.857 9.359 1 98.56 95 LEU B O 1
ATOM 2224 N N . GLN B 1 96 ? -16.953 4.258 7.211 1 98.38 96 GLN B N 1
ATOM 2225 C CA . GLN B 1 96 ? -18.359 3.992 7.457 1 98.38 96 GLN B CA 1
ATOM 2226 C C . GLN B 1 96 ? -18.828 2.742 6.715 1 98.38 96 GLN B C 1
ATOM 2228 O O . GLN B 1 96 ? -18.719 2.664 5.492 1 98.38 96 GLN B O 1
ATOM 2233 N N . LYS B 1 97 ? -19.312 1.837 7.457 1 95.12 97 LYS B N 1
ATOM 2234 C CA . LYS B 1 97 ? -19.953 0.638 6.934 1 95.12 97 LYS B CA 1
ATOM 2235 C C . LYS B 1 97 ? -21.359 0.468 7.52 1 95.12 97 LYS B C 1
ATOM 2237 O O . LYS B 1 97 ? -21.5 0.263 8.727 1 95.12 97 LYS B O 1
ATOM 2242 N N . ASP B 1 98 ? -22.266 0.531 6.605 1 92.44 98 ASP B N 1
ATOM 2243 C CA . ASP B 1 98 ? -23.656 0.537 7.059 1 92.44 98 ASP B CA 1
ATOM 2244 C C . ASP B 1 98 ? -23.891 1.642 8.086 1 92.44 98 ASP B C 1
ATOM 2246 O O . ASP B 1 98 ? -23.672 2.82 7.797 1 92.44 98 ASP B O 1
ATOM 2250 N N . GLU B 1 99 ? -24.234 1.278 9.367 1 93.06 99 GLU B N 1
ATOM 2251 C CA . GLU B 1 99 ? -24.531 2.291 10.383 1 93.06 99 GLU B CA 1
ATOM 2252 C C . GLU B 1 99 ? -23.375 2.432 11.367 1 93.06 99 GLU B C 1
ATOM 2254 O O . GLU B 1 99 ? -23.484 3.182 12.344 1 93.06 99 GLU B O 1
ATOM 2259 N N . GLU B 1 100 ? -22.344 1.799 11.008 1 96.31 100 GLU B N 1
ATOM 2260 C CA . GLU B 1 100 ? -21.219 1.794 11.945 1 96.31 100 GLU B CA 1
ATOM 2261 C C . GLU B 1 100 ? -20.062 2.625 11.422 1 96.31 100 GLU B C 1
ATOM 2263 O O . GLU B 1 100 ? -19.75 2.594 10.234 1 96.31 100 GLU B O 1
ATOM 2268 N N . ILE B 1 101 ? -19.469 3.389 12.344 1 97.88 101 ILE B N 1
ATOM 2269 C CA . ILE B 1 101 ? -18.25 4.121 12.047 1 97.88 101 ILE B CA 1
ATOM 2270 C C . ILE B 1 101 ? -17.062 3.439 12.734 1 97.88 101 ILE B C 1
ATOM 2272 O O . ILE B 1 101 ? -17.094 3.189 13.938 1 97.88 101 ILE B O 1
ATOM 2276 N N . ILE B 1 102 ? -16.109 3.133 11.922 1 97.5 102 ILE B N 1
ATOM 2277 C CA . ILE B 1 102 ? -14.922 2.438 12.398 1 97.5 102 ILE B CA 1
ATOM 2278 C C . ILE B 1 102 ? -13.711 3.369 12.32 1 97.5 102 ILE B C 1
ATOM 2280 O O . ILE B 1 102 ? -13.539 4.086 11.328 1 97.5 102 ILE B O 1
ATOM 2284 N N . ARG B 1 103 ? -12.992 3.383 13.391 1 98.19 103 ARG B N 1
ATOM 2285 C CA . ARG B 1 103 ? -11.766 4.164 13.445 1 98.19 103 ARG B CA 1
ATOM 2286 C C . ARG B 1 103 ? -10.539 3.258 13.414 1 98.19 103 ARG B C 1
ATOM 2288 O O . ARG B 1 103 ? -10.43 2.318 14.203 1 98.19 103 ARG B O 1
ATOM 2295 N N . ILE B 1 104 ? -9.617 3.553 12.484 1 98.06 104 ILE B N 1
ATOM 2296 C CA . ILE B 1 104 ? -8.43 2.719 12.344 1 98.06 104 ILE B CA 1
ATOM 2297 C C . ILE B 1 104 ? -7.176 3.59 12.414 1 98.06 104 ILE B C 1
ATOM 2299 O O . ILE B 1 104 ? -7.094 4.629 11.758 1 98.06 104 ILE B O 1
ATOM 2303 N N . ASP B 1 105 ? -6.227 3.15 13.242 1 97.69 105 ASP B N 1
ATOM 2304 C CA . ASP B 1 105 ? -4.949 3.848 13.352 1 97.69 105 ASP B CA 1
ATOM 2305 C C . ASP B 1 105 ? -4.066 3.57 12.133 1 97.69 105 ASP B C 1
ATOM 2307 O O . ASP B 1 105 ? -4.039 2.449 11.625 1 97.69 105 ASP B O 1
ATOM 2311 N N . SER B 1 106 ? -3.346 4.582 11.664 1 97.88 106 SER B N 1
ATOM 2312 C CA . SER B 1 106 ? -2.539 4.438 10.461 1 97.88 106 SER B CA 1
ATOM 2313 C C . SER B 1 106 ? -1.359 5.406 10.461 1 97.88 106 SER B C 1
ATOM 2315 O O . SER B 1 106 ? -1.347 6.375 11.227 1 97.88 106 SER B O 1
ATOM 2317 N N . ARG B 1 107 ? -0.288 5.059 9.656 1 96.12 107 ARG B N 1
ATOM 2318 C CA . ARG B 1 107 ? 0.654 6.109 9.289 1 96.12 107 ARG B CA 1
ATOM 2319 C C . ARG B 1 107 ? -0.05 7.234 8.539 1 96.12 107 ARG B C 1
ATOM 2321 O O . ARG B 1 107 ? -1.011 6.996 7.805 1 96.12 107 ARG B O 1
ATOM 2328 N N . THR B 1 108 ? 0.404 8.422 8.766 1 97.62 108 THR B N 1
ATOM 2329 C CA . THR B 1 108 ? -0.236 9.594 8.164 1 97.62 108 THR B CA 1
ATOM 2330 C C . THR B 1 108 ? -0.117 9.555 6.648 1 97.62 108 THR B C 1
ATOM 2332 O O . THR B 1 108 ? -1.059 9.922 5.938 1 97.62 108 THR B O 1
ATOM 2335 N N . SER B 1 109 ? 1.034 9.055 6.145 1 96 109 SER B N 1
ATOM 2336 C CA . SER B 1 109 ? 1.231 8.984 4.699 1 96 109 SER B CA 1
ATOM 2337 C C . SER B 1 109 ? 0.196 8.07 4.047 1 96 109 SER B C 1
ATOM 2339 O O . SER B 1 109 ? -0.365 8.414 3.004 1 96 109 SER B O 1
ATOM 2341 N N . ASP B 1 110 ? -0.152 6.957 4.66 1 98 110 ASP B N 1
ATOM 2342 C CA . ASP B 1 110 ? -1.17 6.043 4.148 1 98 110 ASP B CA 1
ATOM 2343 C C . ASP B 1 110 ? -2.557 6.68 4.207 1 98 110 ASP B C 1
ATOM 2345 O O . ASP B 1 110 ? -3.342 6.555 3.266 1 98 110 ASP B O 1
ATOM 2349 N N . ALA B 1 111 ? -2.791 7.301 5.336 1 98.75 111 ALA B N 1
ATOM 2350 C CA . ALA B 1 111 ? -4.086 7.949 5.516 1 98.75 111 ALA B CA 1
ATOM 2351 C C . ALA B 1 111 ? -4.328 9.008 4.441 1 98.75 111 ALA B C 1
ATOM 2353 O O . ALA B 1 111 ? -5.41 9.07 3.854 1 98.75 111 ALA B O 1
ATOM 2354 N N . ILE B 1 112 ? -3.34 9.75 4.191 1 98.56 112 ILE B N 1
ATOM 2355 C CA . ILE B 1 112 ? -3.465 10.844 3.227 1 98.56 112 ILE B CA 1
ATOM 2356 C C . ILE B 1 112 ? -3.59 10.266 1.815 1 98.56 112 ILE B C 1
ATOM 2358 O O . ILE B 1 112 ? -4.391 10.75 1.011 1 98.56 112 ILE B O 1
ATOM 2362 N N . ALA B 1 113 ? -2.795 9.234 1.519 1 98.25 113 ALA B N 1
ATOM 2363 C CA . ALA B 1 113 ? -2.861 8.594 0.209 1 98.25 113 ALA B CA 1
ATOM 2364 C C . ALA B 1 113 ? -4.27 8.078 -0.077 1 98.25 113 ALA B C 1
ATOM 2366 O O . AL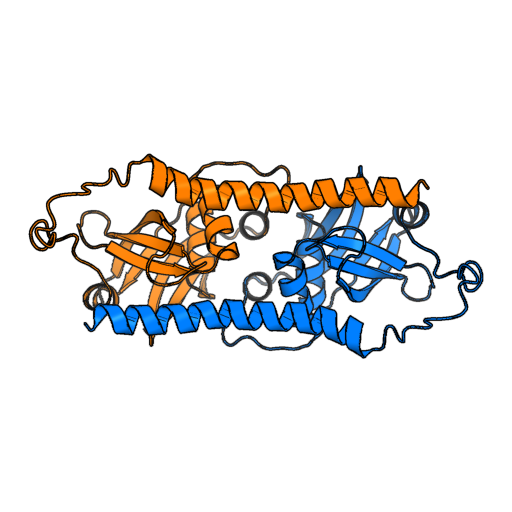A B 1 113 ? -4.766 8.203 -1.199 1 98.25 113 ALA B O 1
ATOM 2367 N N . LEU B 1 114 ? -4.895 7.523 0.894 1 98.75 114 LEU B N 1
ATOM 2368 C CA . LEU B 1 114 ? -6.258 7.027 0.74 1 98.75 114 LEU B CA 1
ATOM 2369 C C . LEU B 1 114 ? -7.254 8.18 0.673 1 98.75 114 LEU B C 1
ATOM 2371 O O . LEU B 1 114 ? -8.211 8.133 -0.103 1 98.75 114 LEU B O 1
ATOM 2375 N N . ALA B 1 115 ? -7.035 9.219 1.462 1 98.81 115 ALA B N 1
ATOM 2376 C CA . ALA B 1 115 ? -7.945 10.359 1.505 1 98.81 115 ALA B CA 1
ATOM 2377 C C . ALA B 1 115 ? -8.016 11.047 0.147 1 98.81 115 ALA B C 1
ATOM 2379 O O . ALA B 1 115 ? -9.102 11.445 -0.296 1 98.81 115 ALA B O 1
ATOM 2380 N N . VAL B 1 116 ? -6.902 11.18 -0.486 1 97.56 116 VAL B N 1
ATOM 2381 C CA . VAL B 1 116 ? -6.871 11.867 -1.773 1 97.56 116 VAL B CA 1
ATOM 2382 C C . VAL B 1 116 ? -7.621 11.047 -2.816 1 97.56 116 VAL B C 1
ATOM 2384 O O . VAL B 1 116 ? -8.25 11.602 -3.721 1 97.56 116 VAL B O 1
ATOM 2387 N N . ARG B 1 117 ? -7.602 9.758 -2.705 1 97.19 117 ARG B N 1
ATOM 2388 C CA . ARG B 1 117 ? -8.328 8.883 -3.623 1 97.19 117 ARG B CA 1
ATOM 2389 C C . ARG B 1 117 ? -9.82 8.906 -3.34 1 97.19 117 ARG B C 1
ATOM 2391 O O . ARG B 1 117 ? -10.633 8.898 -4.266 1 97.19 117 ARG B O 1
ATOM 2398 N N . ALA B 1 118 ? -10.141 8.945 -2.121 1 98 118 ALA B N 1
ATOM 2399 C CA . ALA B 1 118 ? -11.539 8.906 -1.693 1 98 118 ALA B CA 1
ATOM 2400 C C . ALA B 1 118 ? -12.156 10.297 -1.719 1 98 118 ALA B C 1
ATOM 2402 O O . ALA B 1 118 ? -13.367 10.453 -1.534 1 98 118 ALA B O 1
ATOM 2403 N N . ASP B 1 119 ? -11.297 11.266 -1.965 1 97.31 119 ASP B N 1
ATOM 2404 C CA . ASP B 1 119 ? -11.742 12.656 -1.919 1 97.31 119 ASP B CA 1
ATOM 2405 C C . ASP B 1 119 ? -12.469 12.961 -0.611 1 97.31 119 ASP B C 1
ATOM 2407 O O . ASP B 1 119 ? -13.578 13.492 -0.622 1 97.31 119 ASP B O 1
ATOM 2411 N N . CYS B 1 120 ? -11.883 12.57 0.445 1 97.94 120 CYS B N 1
ATOM 2412 C CA . CYS B 1 120 ? -12.461 12.859 1.752 1 97.94 120 CYS B CA 1
ATOM 2413 C C . CYS B 1 120 ? -11.602 13.859 2.52 1 97.94 120 CYS B C 1
ATOM 2415 O O . CYS B 1 120 ? -10.43 14.047 2.209 1 97.94 120 CYS B O 1
ATOM 2417 N N . PRO B 1 121 ? -12.172 14.516 3.535 1 98.75 121 PRO B N 1
ATOM 2418 C CA . PRO B 1 121 ? -11.461 15.602 4.215 1 98.75 121 PRO B CA 1
ATOM 2419 C C . PRO B 1 121 ? -10.383 15.094 5.176 1 98.75 121 PRO B C 1
ATOM 2421 O O . PRO B 1 121 ? -10.5 13.984 5.699 1 98.75 121 PRO B O 1
ATOM 2424 N N . ILE B 1 122 ? -9.383 15.914 5.328 1 98.94 122 ILE B N 1
ATOM 2425 C CA . ILE B 1 122 ? -8.289 15.688 6.262 1 98.94 122 ILE B CA 1
ATOM 2426 C C . ILE B 1 122 ? -8.336 16.719 7.379 1 98.94 122 ILE B C 1
ATOM 2428 O O . ILE B 1 122 ? -8.383 17.922 7.117 1 98.94 122 ILE B O 1
ATOM 2432 N N . PHE B 1 123 ? -8.336 16.25 8.625 1 98.94 123 PHE B N 1
ATOM 2433 C CA . PHE B 1 123 ? -8.375 17.156 9.773 1 98.94 123 PHE B CA 1
ATOM 2434 C C . PHE B 1 123 ? -7.145 16.953 10.656 1 98.94 123 PHE B C 1
ATOM 2436 O O . PHE B 1 123 ? -6.516 15.891 10.609 1 98.94 123 PHE B O 1
ATOM 2443 N N . ILE B 1 124 ? -6.859 17.938 11.414 1 98.88 124 ILE B N 1
ATOM 2444 C CA . ILE B 1 124 ? -5.824 17.875 12.445 1 98.88 124 ILE B CA 1
ATOM 2445 C C . ILE B 1 124 ? -6.309 18.594 13.711 1 98.88 124 ILE B C 1
ATOM 2447 O O . ILE B 1 124 ? -7.066 19.562 13.633 1 98.88 124 ILE B O 1
ATOM 2451 N N . TYR B 1 125 ? -5.938 18.078 14.828 1 98.69 125 TYR B N 1
ATOM 2452 C CA . TYR B 1 125 ? -6.203 18.844 16.047 1 98.69 125 TYR B CA 1
ATOM 2453 C C . TYR B 1 125 ? -5.469 20.172 16.031 1 98.69 125 TYR B C 1
ATOM 2455 O O . TYR B 1 125 ? -4.285 20.234 15.695 1 98.69 125 TYR B O 1
ATOM 2463 N N . GLU B 1 126 ? -6.172 21.188 16.438 1 97.88 126 GLU B N 1
ATOM 2464 C CA . GLU B 1 126 ? -5.609 22.531 16.422 1 97.88 126 GLU B CA 1
ATOM 2465 C C . GLU B 1 126 ? -4.348 22.609 17.281 1 97.88 126 GLU B C 1
ATOM 2467 O O . GLU B 1 126 ? -3.387 23.297 16.922 1 97.88 126 GLU B O 1
ATOM 2472 N N . SER B 1 127 ? -4.34 21.953 18.375 1 97.62 127 SER B N 1
ATOM 2473 C CA . SER B 1 127 ? -3.188 21.984 19.266 1 97.62 127 SER B CA 1
ATOM 2474 C C . SER B 1 127 ? -1.937 21.453 18.578 1 97.62 127 SER B C 1
ATOM 2476 O O . SER B 1 127 ? -0.83 21.922 18.844 1 97.62 127 SER B O 1
ATOM 2478 N N . ILE B 1 128 ? -2.111 20.484 17.703 1 97.75 128 ILE B N 1
ATOM 2479 C CA . ILE B 1 128 ? -0.988 19.922 16.969 1 97.75 128 ILE B CA 1
ATOM 2480 C C . ILE B 1 128 ? -0.56 20.906 15.875 1 97.75 128 ILE B C 1
ATOM 2482 O O . ILE B 1 128 ? 0.633 21.172 15.703 1 97.75 128 ILE B O 1
ATOM 2486 N N . LEU B 1 129 ? -1.516 21.438 15.172 1 97.25 129 LEU B N 1
ATOM 2487 C CA . LEU B 1 129 ? -1.214 22.375 14.094 1 97.25 129 LEU B CA 1
ATOM 2488 C C . LEU B 1 129 ? -0.479 23.594 14.625 1 97.25 129 LEU B C 1
ATOM 2490 O O . LEU B 1 129 ? 0.491 24.062 14.023 1 97.25 129 LEU B O 1
ATOM 2494 N N . GLU B 1 130 ? -0.883 24.109 15.797 1 95.06 130 GLU B N 1
ATOM 2495 C CA . GLU B 1 130 ? -0.284 25.281 16.422 1 95.06 130 GLU B CA 1
ATOM 2496 C C . GLU B 1 130 ? 1.192 25.047 16.734 1 95.06 130 GLU B C 1
ATOM 2498 O O . GLU B 1 130 ? 2.002 25.984 16.625 1 95.06 130 GLU B O 1
ATOM 2503 N N . ARG B 1 131 ? 1.483 23.859 16.969 1 93.81 131 ARG B N 1
ATOM 2504 C CA . ARG B 1 131 ? 2.848 23.531 17.375 1 93.81 131 ARG B CA 1
ATOM 2505 C C . ARG B 1 131 ? 3.721 23.234 16.156 1 93.81 131 ARG B C 1
ATOM 2507 O O . ARG B 1 131 ? 4.918 23.531 16.172 1 93.81 131 ARG B O 1
ATOM 2514 N N . GLU B 1 132 ? 3.082 22.75 15.047 1 92.94 132 GLU B N 1
ATOM 2515 C CA . GLU B 1 132 ? 3.896 22.109 14.023 1 92.94 132 GLU B CA 1
ATOM 2516 C C . GLU B 1 132 ? 3.848 22.891 12.711 1 92.94 132 GLU B C 1
ATOM 2518 O O . GLU B 1 132 ? 4.586 22.578 11.773 1 92.94 132 GLU B O 1
ATOM 2523 N N . TYR B 1 133 ? 2.967 23.891 12.648 1 92.88 133 TYR B N 1
ATOM 2524 C CA . TYR B 1 133 ? 2.801 24.578 11.367 1 92.88 133 TYR B CA 1
ATOM 2525 C C . TYR B 1 133 ? 3.977 25.5 11.086 1 92.88 133 TYR B C 1
ATOM 2527 O O . TYR B 1 133 ? 4.75 25.828 11.984 1 92.88 133 TYR B O 1
ATOM 2535 N N . ILE B 1 134 ? 4.223 25.766 9.898 1 87.38 134 ILE B N 1
ATOM 2536 C CA . ILE B 1 134 ? 5.156 26.812 9.492 1 87.38 134 ILE B CA 1
ATOM 2537 C C . ILE B 1 134 ? 4.387 27.969 8.867 1 87.38 134 ILE B C 1
ATOM 2539 O O . ILE B 1 134 ? 3.301 27.781 8.312 1 87.38 134 ILE B O 1
ATOM 2543 N N . ARG B 1 135 ? 4.875 29.312 9.281 1 74.5 135 ARG B N 1
ATOM 2544 C CA . ARG B 1 135 ? 4.273 30.516 8.695 1 74.5 135 ARG B CA 1
ATOM 2545 C C . ARG B 1 135 ? 5.074 30.984 7.488 1 74.5 135 ARG B C 1
ATOM 2547 O O . ARG B 1 135 ? 6.301 30.891 7.473 1 74.5 135 ARG B O 1
ATOM 2554 N N . LEU B 1 136 ? 4.48 30.969 6.312 1 61.34 136 LEU B N 1
ATOM 2555 C CA . LEU B 1 136 ? 5.141 31.594 5.176 1 61.34 136 LEU B CA 1
ATOM 2556 C C . LEU B 1 136 ? 5.414 33.062 5.441 1 61.34 136 LEU B C 1
ATOM 2558 O O . LEU B 1 136 ? 4.477 33.875 5.535 1 61.34 136 LEU B O 1
ATOM 2562 N N . ASP B 1 137 ? 5.984 33.562 6.609 1 50.88 137 ASP B N 1
ATOM 2563 C CA . ASP B 1 137 ? 6.273 34.969 6.801 1 50.88 137 ASP B CA 1
ATOM 2564 C C . ASP B 1 137 ? 6.816 35.594 5.52 1 50.88 137 ASP B C 1
ATOM 2566 O O . ASP B 1 137 ? 7.629 35 4.82 1 50.88 137 ASP B O 1
ATOM 2570 N N . ASP B 1 138 ? 6.195 36.656 4.953 1 43.28 138 ASP B N 1
ATOM 2571 C CA . ASP B 1 138 ? 6.723 37.656 4.008 1 43.28 138 ASP B CA 1
ATOM 2572 C C . ASP B 1 138 ? 8.164 38.031 4.352 1 43.28 138 ASP B C 1
ATOM 2574 O O . ASP B 1 138 ? 8.938 38.406 3.473 1 43.28 138 ASP B O 1
ATOM 2578 N N . SER B 1 139 ? 8.641 38.469 5.586 1 38.47 139 SER B N 1
ATOM 2579 C CA . SER B 1 139 ? 9.836 39.219 5.961 1 38.47 139 SER B CA 1
ATOM 2580 C C . SER B 1 139 ? 11.07 38.344 5.934 1 38.47 139 SER B C 1
ATOM 2582 O O . SER B 1 139 ? 12.172 38.812 5.625 1 38.47 139 SER B O 1
ATOM 2584 N N . ASP B 1 140 ? 11.336 37.406 6.707 1 37.41 140 ASP B N 1
ATOM 2585 C CA . ASP B 1 140 ? 12.672 36.844 6.906 1 37.41 140 ASP B CA 1
ATOM 2586 C C . ASP B 1 140 ? 13.141 36.094 5.672 1 37.41 140 ASP B C 1
ATOM 2588 O O . ASP B 1 140 ? 12.984 34.875 5.602 1 37.41 140 ASP B O 1
ATOM 2592 N N . GLN B 1 141 ? 12.875 36.5 4.418 1 33.62 141 GLN B N 1
ATOM 2593 C CA . GLN B 1 141 ? 13.867 36.281 3.371 1 33.62 141 GLN B CA 1
ATOM 2594 C C . GLN B 1 141 ? 15.273 36.625 3.861 1 33.62 141 GLN B C 1
ATOM 2596 O O . GLN B 1 141 ? 15.539 37.781 4.258 1 33.62 141 GLN B O 1
ATOM 2601 N N . PRO B 1 142 ? 16.094 35.938 4.598 1 34.97 142 PRO B N 1
ATOM 2602 C CA . PRO B 1 142 ? 17.438 36.531 4.551 1 34.97 142 PRO B CA 1
ATOM 2603 C C . PRO B 1 142 ? 17.688 37.344 3.275 1 34.97 142 PRO B C 1
ATOM 2605 O O . PRO B 1 142 ? 17.094 37.031 2.234 1 34.97 142 PRO B O 1
ATOM 2608 N N . ASP B 1 143 ? 17.938 38.688 3.307 1 33.22 143 ASP B N 1
ATOM 2609 C CA . ASP B 1 143 ? 18.422 39.562 2.264 1 33.22 143 ASP B CA 1
ATOM 2610 C C . ASP B 1 143 ? 19.359 38.844 1.297 1 33.22 143 ASP B C 1
ATOM 2612 O O . ASP B 1 143 ? 20.297 39.469 0.766 1 33.22 143 ASP B O 1
ATOM 2616 N N . THR B 1 144 ? 19.875 37.688 1.52 1 30.95 144 THR B N 1
ATOM 2617 C CA . THR B 1 144 ? 20.609 37.406 0.292 1 30.95 144 THR B CA 1
ATOM 2618 C C . THR B 1 144 ? 19.734 37.625 -0.933 1 30.95 144 THR B C 1
ATOM 2620 O O . THR B 1 144 ? 18.734 36.969 -1.128 1 30.95 144 THR B O 1
ATOM 2623 N N . GLU B 1 145 ? 19.5 38.844 -1.421 1 31.36 145 GLU B N 1
ATOM 2624 C CA . GLU B 1 145 ? 19.078 39.406 -2.707 1 31.36 145 GLU B CA 1
ATOM 2625 C C . GLU B 1 145 ? 19.156 38.344 -3.807 1 31.36 145 GLU B C 1
ATOM 2627 O O . GLU B 1 145 ? 18.562 38.531 -4.875 1 31.36 145 GLU B O 1
ATOM 2632 N N . GLN B 1 146 ? 20.375 37.812 -3.957 1 29.42 146 GLN B N 1
ATOM 2633 C CA . GLN B 1 146 ? 20.547 37.312 -5.316 1 29.42 146 GLN B CA 1
ATOM 2634 C C . GLN B 1 146 ? 19.469 36.281 -5.656 1 29.42 146 GLN B C 1
ATOM 2636 O O . GLN B 1 146 ? 18.859 36.344 -6.727 1 29.42 146 GLN B O 1
ATOM 2641 N N . GLN B 1 147 ? 19.688 34.938 -5.309 1 27.67 147 GLN B N 1
ATOM 2642 C CA . GLN B 1 147 ? 19.125 34 -6.262 1 27.67 147 GLN B CA 1
ATOM 2643 C C . GLN B 1 147 ? 17.641 33.75 -5.992 1 27.67 147 GLN B C 1
ATOM 2645 O O . GLN B 1 147 ? 17.281 33.156 -4.992 1 27.67 147 GLN B O 1
ATOM 2650 N N . GLU B 1 148 ? 16.719 34.781 -5.867 1 31.3 148 GLU B N 1
ATOM 2651 C CA . GLU B 1 148 ? 15.352 34.562 -6.32 1 31.3 148 GLU B CA 1
ATOM 2652 C C . GLU B 1 148 ? 15.273 33.344 -7.238 1 31.3 148 GLU B C 1
ATOM 2654 O O . GLU B 1 148 ? 15.352 33.469 -8.461 1 31.3 148 GLU B O 1
ATOM 2659 N N . GLU B 1 149 ? 16.188 32.5 -6.984 1 30.33 149 GLU B N 1
ATOM 2660 C CA . GLU B 1 149 ? 15.875 31.406 -7.902 1 30.33 149 GLU B CA 1
ATOM 2661 C C . GLU B 1 149 ? 14.391 31.047 -7.855 1 30.33 149 GLU B C 1
ATOM 2663 O O . GLU B 1 149 ? 13.805 30.953 -6.773 1 30.33 149 GLU B O 1
ATOM 2668 N N . GLU B 1 150 ? 13.617 31.484 -8.828 1 31.56 150 GLU B N 1
ATOM 2669 C CA . GLU B 1 150 ? 12.438 30.875 -9.422 1 31.56 150 GLU B CA 1
ATOM 2670 C C . GLU B 1 150 ? 12.266 29.438 -8.945 1 31.56 150 GLU B C 1
ATOM 2672 O O . GLU B 1 150 ? 12.891 28.516 -9.492 1 31.56 150 GLU B O 1
ATOM 2677 N N . THR B 1 151 ? 12.43 29.312 -7.723 1 34.34 151 THR B N 1
ATOM 2678 C CA . THR B 1 151 ? 11.898 27.984 -7.449 1 34.34 151 THR B CA 1
ATOM 2679 C C . THR B 1 151 ? 10.57 27.766 -8.18 1 34.34 151 THR B C 1
ATOM 2681 O O . THR B 1 151 ? 9.531 28.266 -7.746 1 34.34 151 THR B O 1
ATOM 2684 N N . ASN B 1 152 ? 10.523 28.203 -9.406 1 32.69 152 ASN B N 1
ATOM 2685 C CA . ASN B 1 152 ? 9.586 28 -10.516 1 32.69 152 ASN B CA 1
ATOM 2686 C C . ASN B 1 152 ? 8.688 26.797 -10.281 1 32.69 152 ASN B C 1
ATOM 2688 O O . ASN B 1 152 ? 9.125 25.781 -9.75 1 32.69 152 ASN B O 1
ATOM 2692 N N . ASP B 1 153 ? 7.367 27.047 -10.297 1 38.12 153 ASP B N 1
ATOM 2693 C CA . ASP B 1 153 ? 6.363 26.031 -10.594 1 38.12 153 ASP B CA 1
ATOM 2694 C C . ASP B 1 153 ? 7.008 24.797 -11.219 1 38.12 153 ASP B C 1
ATOM 2696 O O . ASP B 1 153 ? 6.398 23.719 -11.258 1 38.12 153 ASP B O 1
ATOM 2700 N N . SER B 1 154 ? 8.172 25.062 -11.773 1 38.91 154 SER B N 1
ATOM 2701 C CA . SER B 1 154 ? 8.922 24.031 -12.477 1 38.91 154 SER B CA 1
ATOM 2702 C C . SER B 1 154 ? 9.57 23.047 -11.5 1 38.91 154 SER B C 1
ATOM 2704 O O . SER B 1 154 ? 9.672 21.859 -11.781 1 38.91 154 SER B O 1
ATOM 2706 N N . ASP B 1 155 ? 10.039 23.562 -10.375 1 41.94 155 ASP B N 1
ATOM 2707 C CA . ASP B 1 155 ? 10.703 22.625 -9.469 1 41.94 155 ASP B CA 1
ATOM 2708 C C . ASP B 1 155 ? 9.68 21.797 -8.688 1 41.94 155 ASP B C 1
ATOM 2710 O O . ASP B 1 155 ? 9.922 20.641 -8.375 1 41.94 155 ASP B O 1
ATOM 2714 N N . ASN B 1 156 ? 8.656 22.578 -8.055 1 45.16 156 ASN B N 1
ATOM 2715 C CA . ASN B 1 156 ? 7.574 21.812 -7.449 1 45.16 156 ASN B CA 1
ATOM 2716 C C . ASN B 1 156 ? 7.047 20.75 -8.398 1 45.16 156 ASN B C 1
ATOM 2718 O O . ASN B 1 156 ? 6.785 19.609 -7.984 1 45.16 156 ASN B O 1
ATOM 2722 N N . VAL B 1 157 ? 6.699 21.344 -9.602 1 45.69 157 VAL B N 1
ATOM 2723 C CA . VAL B 1 157 ? 6.328 20.453 -10.695 1 45.69 157 VAL B CA 1
ATOM 2724 C C . VAL B 1 157 ? 7.434 19.422 -10.93 1 45.69 157 VAL B C 1
ATOM 2726 O O . VAL B 1 157 ? 7.156 18.266 -11.258 1 45.69 157 VAL B O 1
ATOM 2729 N N . ASN B 1 158 ? 8.594 19.953 -10.547 1 54.09 158 ASN B N 1
ATOM 2730 C CA . ASN B 1 158 ? 9.734 19.078 -10.836 1 54.09 158 ASN B CA 1
ATOM 2731 C C . ASN B 1 158 ? 9.828 17.938 -9.836 1 54.09 158 ASN B C 1
ATOM 2733 O O . ASN B 1 158 ? 10.125 16.797 -10.219 1 54.09 158 ASN B O 1
ATOM 2737 N N . SER B 1 159 ? 9.469 18.391 -8.531 1 60.25 159 SER B N 1
ATOM 2738 C CA . SER B 1 159 ? 9.602 17.328 -7.551 1 60.25 159 SER B CA 1
ATOM 2739 C C . SER B 1 159 ? 8.484 16.297 -7.695 1 60.25 159 SER B C 1
ATOM 2741 O O . SER B 1 159 ? 8.734 15.094 -7.668 1 60.25 159 SER B O 1
ATOM 2743 N N . LEU B 1 160 ? 7.32 16.859 -7.855 1 63.81 160 LEU B N 1
ATOM 2744 C CA . LEU B 1 160 ? 6.207 15.961 -8.148 1 63.81 160 LEU B CA 1
ATOM 2745 C C . LEU B 1 160 ? 6.469 15.164 -9.422 1 63.81 160 LEU B C 1
ATOM 2747 O O . LEU B 1 160 ? 6.191 13.969 -9.477 1 63.81 160 LEU B O 1
ATOM 2751 N N . GLU B 1 161 ? 6.984 15.953 -10.281 1 66.94 161 GLU B N 1
ATOM 2752 C CA . GLU B 1 161 ? 7.32 15.32 -11.555 1 66.94 161 GLU B CA 1
ATOM 2753 C C . GLU B 1 161 ? 8.422 14.273 -11.383 1 66.94 161 GLU B C 1
ATOM 2755 O O . GLU B 1 161 ? 8.383 13.219 -12.016 1 66.94 161 GLU B O 1
ATOM 2760 N N . GLN B 1 162 ? 9.273 14.648 -10.484 1 65.25 162 GLN B N 1
ATOM 2761 C CA . GLN B 1 162 ? 10.344 13.695 -10.227 1 65.25 162 GLN B CA 1
ATOM 2762 C C . GLN B 1 162 ? 9.812 12.438 -9.547 1 65.25 162 GLN B C 1
ATOM 2764 O O . GLN B 1 162 ? 10.188 11.32 -9.922 1 65.25 162 GLN B O 1
ATOM 2769 N N . ALA B 1 163 ? 8.969 12.703 -8.586 1 64 163 ALA B N 1
ATOM 2770 C CA . ALA B 1 163 ? 8.352 11.555 -7.93 1 64 163 ALA B CA 1
ATOM 2771 C C . ALA B 1 163 ? 7.562 10.711 -8.93 1 64 163 ALA B C 1
ATOM 2773 O O . ALA B 1 163 ? 7.602 9.484 -8.883 1 64 163 ALA B O 1
ATOM 2774 N N . LEU B 1 164 ? 6.977 11.398 -9.82 1 67.88 164 LEU B N 1
ATOM 2775 C CA . LEU B 1 164 ? 6.188 10.727 -10.852 1 67.88 164 LEU B CA 1
ATOM 2776 C C . LEU B 1 164 ? 7.09 9.961 -11.812 1 67.88 164 LEU B C 1
ATOM 2778 O O . LEU B 1 164 ? 6.797 8.812 -12.164 1 67.88 164 LEU B O 1
ATOM 2782 N N . GLU B 1 165 ? 8.094 10.648 -12.172 1 66.19 165 GLU B N 1
ATOM 2783 C CA . GLU B 1 165 ? 9.031 10.016 -13.102 1 66.19 165 GLU B CA 1
ATOM 2784 C C . GLU B 1 165 ? 9.641 8.758 -12.492 1 66.19 165 GLU B C 1
ATOM 2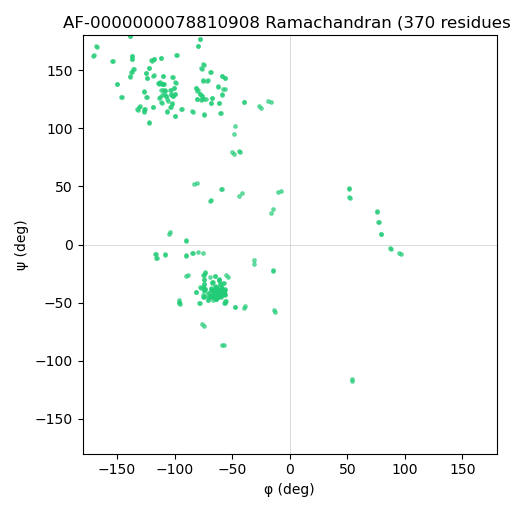786 O O . GLU B 1 165 ? 9.789 7.738 -13.172 1 66.19 165 GLU B O 1
ATOM 2791 N N . GLN B 1 166 ? 9.891 8.867 -11.312 1 66.06 166 GLN B N 1
ATOM 2792 C CA . GLN B 1 166 ? 10.438 7.707 -10.617 1 66.06 166 GLN B CA 1
ATOM 2793 C C . GLN B 1 166 ? 9.406 6.586 -10.508 1 66.06 166 GLN B C 1
ATOM 2795 O O . GLN B 1 166 ? 9.742 5.41 -10.672 1 66.06 166 GLN B O 1
ATOM 2800 N N . ALA B 1 167 ? 8.219 6.945 -10.273 1 63.56 167 ALA B N 1
ATOM 2801 C CA . ALA B 1 167 ? 7.141 5.965 -10.203 1 63.56 167 ALA B CA 1
ATOM 2802 C C . ALA B 1 167 ? 6.953 5.254 -11.539 1 63.56 167 ALA B C 1
ATOM 2804 O O . ALA B 1 167 ? 6.809 4.027 -11.578 1 63.56 167 ALA B O 1
ATOM 2805 N N . ILE B 1 168 ? 7.004 6.031 -12.516 1 63.81 168 ILE B N 1
ATOM 2806 C CA . ILE B 1 168 ? 6.836 5.492 -13.859 1 63.81 168 ILE B CA 1
ATOM 2807 C C . ILE B 1 168 ? 8.008 4.578 -14.203 1 63.81 168 ILE B C 1
ATOM 2809 O O . ILE B 1 168 ? 7.82 3.5 -14.773 1 63.81 168 ILE B O 1
ATOM 2813 N N . LYS B 1 169 ? 9.117 5.094 -13.82 1 63.25 169 LYS B N 1
ATOM 2814 C CA . LYS B 1 169 ? 10.32 4.297 -14.07 1 63.25 169 LYS B CA 1
ATOM 2815 C C . LYS B 1 169 ? 10.266 2.971 -13.32 1 63.25 169 LYS B C 1
ATOM 2817 O O . LYS B 1 169 ? 10.633 1.928 -13.867 1 63.25 169 LYS B O 1
ATOM 2822 N N . GLU B 1 170 ? 9.852 3.066 -12.125 1 62.22 170 GLU B N 1
ATOM 2823 C CA . GLU B 1 170 ? 9.727 1.856 -11.312 1 62.22 170 GLU B CA 1
ATOM 2824 C C . GLU B 1 170 ? 8.68 0.91 -11.898 1 62.22 170 GLU B C 1
ATOM 2826 O O . GLU B 1 170 ? 8.883 -0.306 -11.922 1 62.22 170 GLU B O 1
ATOM 2831 N N . GLU B 1 171 ? 7.609 1.485 -12.312 1 61.69 171 GLU B N 1
ATOM 2832 C CA . GLU B 1 171 ? 6.59 0.673 -12.969 1 61.69 171 GLU B CA 1
ATOM 2833 C C . GLU B 1 171 ? 7.105 0.099 -14.289 1 61.69 171 GLU B C 1
ATOM 2835 O O . GLU B 1 171 ? 6.812 -1.049 -14.625 1 61.69 171 GLU B O 1
ATOM 2840 N N . ASN B 1 172 ? 7.91 0.988 -14.969 1 59.53 172 ASN B N 1
ATOM 2841 C CA . ASN B 1 172 ? 8.555 0.545 -16.203 1 59.53 172 ASN B CA 1
ATOM 2842 C C . ASN B 1 172 ? 9.617 -0.516 -15.93 1 59.53 172 ASN B C 1
ATOM 2844 O O . ASN B 1 172 ? 9.812 -1.427 -16.734 1 59.53 172 ASN B O 1
ATOM 2848 N N . TYR B 1 173 ? 10.227 -0.293 -14.922 1 54.59 173 TYR B N 1
ATOM 2849 C CA . TYR B 1 173 ? 11.203 -1.306 -14.539 1 54.59 173 TYR B CA 1
ATOM 2850 C C . TYR B 1 173 ? 10.547 -2.676 -14.406 1 54.59 173 TYR B C 1
ATOM 2852 O O . TYR B 1 173 ? 11.109 -3.682 -14.852 1 54.59 173 TYR B O 1
ATOM 2860 N N . GLU B 1 174 ? 9.43 -2.633 -13.805 1 58.22 174 GLU B N 1
ATOM 2861 C CA . GLU B 1 174 ? 8.719 -3.904 -13.758 1 58.22 174 GLU B CA 1
ATOM 2862 C C . GLU B 1 174 ? 8.438 -4.438 -15.156 1 58.22 174 GLU B C 1
ATOM 2864 O O . GLU B 1 174 ? 8.617 -5.629 -15.422 1 58.22 174 GLU B O 1
ATOM 2869 N N . LEU B 1 175 ? 8.086 -3.551 -15.93 1 56.72 175 LEU B N 1
ATOM 2870 C CA . LEU B 1 175 ? 7.82 -3.936 -17.312 1 56.72 175 LEU B CA 1
ATOM 2871 C C . LEU B 1 175 ? 9.117 -4.289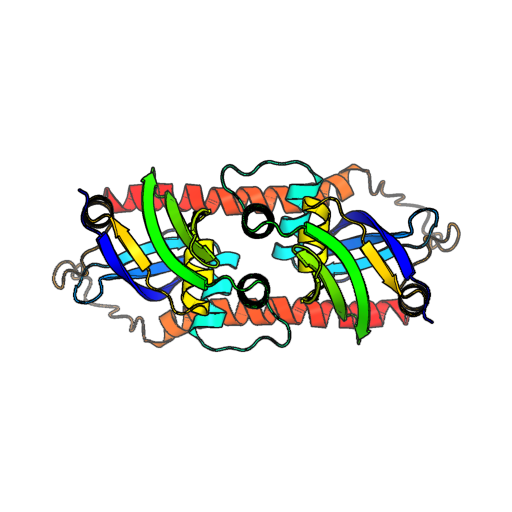 -18.031 1 56.72 175 LEU B C 1
ATOM 2873 O O . LEU B 1 175 ? 9.18 -5.293 -18.75 1 56.72 175 LEU B O 1
ATOM 2877 N N . ALA B 1 176 ? 10.086 -3.381 -17.859 1 56.38 176 ALA B N 1
ATOM 2878 C CA . ALA B 1 176 ? 11.359 -3.588 -18.547 1 56.38 176 ALA B CA 1
ATOM 2879 C C . ALA B 1 176 ? 12.062 -4.844 -18.031 1 56.38 176 ALA B C 1
ATOM 2881 O O . ALA B 1 176 ? 12.625 -5.609 -18.812 1 56.38 176 ALA B O 1
ATOM 2882 N N . ALA B 1 177 ? 12.102 -4.977 -16.797 1 54.34 177 ALA B N 1
ATOM 2883 C CA . ALA B 1 177 ? 12.75 -6.145 -16.203 1 54.34 177 ALA B CA 1
ATOM 2884 C C . ALA B 1 177 ? 12.141 -7.438 -16.734 1 54.34 177 ALA B C 1
ATOM 2886 O O . ALA B 1 177 ? 12.859 -8.375 -17.078 1 54.34 177 ALA B O 1
ATOM 2887 N N . ARG B 1 178 ? 10.883 -7.324 -16.875 1 55.25 178 ARG B N 1
ATOM 2888 C CA . ARG B 1 178 ? 10.18 -8.469 -17.438 1 55.25 178 ARG B CA 1
ATOM 2889 C C . ARG B 1 178 ? 10.656 -8.758 -18.859 1 55.25 178 ARG B C 1
ATOM 2891 O O . ARG B 1 178 ? 10.852 -9.914 -19.234 1 55.25 178 ARG B O 1
ATOM 2898 N N . LEU B 1 179 ? 10.789 -7.629 -19.547 1 52.88 179 LEU B N 1
ATOM 2899 C CA . LEU B 1 179 ? 11.195 -7.75 -20.953 1 52.88 179 LEU B CA 1
ATOM 2900 C C . LEU B 1 179 ? 12.578 -8.383 -21.062 1 52.88 179 LEU B C 1
ATOM 2902 O O . LEU B 1 179 ? 12.805 -9.242 -21.922 1 52.88 179 LEU B O 1
ATOM 2906 N N . ARG B 1 180 ? 13.398 -7.969 -20.312 1 51.28 180 ARG B N 1
ATOM 2907 C CA . ARG B 1 180 ? 14.766 -8.477 -20.344 1 51.28 180 ARG B CA 1
ATOM 2908 C C . ARG B 1 180 ? 14.812 -9.945 -19.938 1 51.28 180 ARG B C 1
ATOM 2910 O O . ARG B 1 180 ? 15.516 -10.742 -20.547 1 51.28 180 ARG B O 1
ATOM 2917 N N . ASP B 1 181 ? 14.125 -10.281 -18.891 1 52.91 181 ASP B N 1
ATOM 2918 C CA . ASP B 1 181 ? 14.102 -11.672 -18.453 1 52.91 181 ASP B CA 1
ATOM 2919 C C . ASP B 1 181 ? 13.578 -12.586 -19.562 1 52.91 181 ASP B C 1
ATOM 2921 O O . ASP B 1 181 ? 14.078 -13.695 -19.75 1 52.91 181 ASP B O 1
ATOM 2925 N N . GLU B 1 182 ? 12.594 -12.031 -20.109 1 52.12 182 GLU B N 1
ATOM 2926 C CA . GLU B 1 182 ? 12.047 -12.75 -21.266 1 52.12 182 GLU B CA 1
ATOM 2927 C C . GLU B 1 182 ? 13.117 -12.977 -22.328 1 52.12 182 GLU B C 1
ATOM 2929 O O . GLU B 1 182 ? 13.188 -14.055 -22.922 1 52.12 182 GLU B O 1
ATOM 2934 N N . ILE B 1 183 ? 13.828 -12.016 -22.484 1 52.03 183 ILE B N 1
ATOM 2935 C CA . ILE B 1 183 ? 14.883 -12.094 -23.484 1 52.03 183 ILE B CA 1
ATOM 2936 C C . ILE B 1 183 ? 15.938 -13.117 -23.047 1 52.03 183 ILE B C 1
ATOM 2938 O O . ILE B 1 183 ? 16.406 -13.906 -23.875 1 52.03 183 ILE B O 1
ATOM 2942 N N . ASN B 1 184 ? 16.219 -13.102 -21.812 1 51.75 184 ASN B N 1
ATOM 2943 C CA . ASN B 1 184 ? 17.266 -13.992 -21.312 1 51.75 184 ASN B CA 1
ATOM 2944 C C . ASN B 1 184 ? 16.781 -15.438 -21.25 1 51.75 184 ASN B C 1
ATOM 2946 O O . ASN B 1 184 ? 17.594 -16.359 -21.328 1 51.75 184 ASN B O 1
ATOM 2950 N N . ARG B 1 185 ? 15.539 -15.641 -20.969 1 50.78 185 ARG B N 1
ATOM 2951 C CA . ARG B 1 185 ? 14.969 -16.984 -20.969 1 50.78 185 ARG B CA 1
ATOM 2952 C C . ARG B 1 185 ? 14.883 -17.547 -22.375 1 50.78 185 ARG B C 1
ATOM 2954 O O . ARG B 1 185 ? 14.984 -18.75 -22.578 1 50.78 185 ARG B O 1
ATOM 2961 N N . ARG B 1 186 ? 14.758 -16.75 -23.438 1 44.09 186 ARG B N 1
ATOM 2962 C CA . ARG B 1 186 ? 14.719 -17.156 -24.844 1 44.09 186 ARG B CA 1
ATOM 2963 C C . ARG B 1 186 ? 16.125 -17.438 -25.375 1 44.09 186 ARG B C 1
ATOM 2965 O O . ARG B 1 186 ? 16.281 -17.984 -26.469 1 44.09 186 ARG B O 1
ATOM 2972 N N . LYS B 1 187 ? 17.078 -17.172 -24.625 1 42.06 187 LYS B N 1
ATOM 2973 C CA . LYS B 1 187 ? 18.422 -17.609 -25.031 1 42.06 187 LYS B CA 1
ATOM 2974 C C . LYS B 1 187 ? 18.797 -18.938 -24.375 1 42.06 187 LYS B C 1
ATOM 2976 O O . LYS B 1 187 ? 18.422 -19.188 -23.219 1 42.06 187 LYS B O 1
#

pLDDT: mean 80.83, std 21.67, range [27.58, 98.94]